Protein AF-A0AAE1BCY9-F1 (afdb_monomer)

Organism: NCBI:txid231223

Nearest PDB structures (foldseek):
  5xyj-assembly1_B  TM=4.520E-01  e=1.989E+00  Saccharomyces cerevisiae S288C
  3k09-assembly1_B  TM=3.085E-01  e=1.358E+00  Synechococcus elongatus PCC 7942 = FACHB-805
  4rad-assembly1_B  TM=4.348E-01  e=7.568E+00  Homo sapiens
  2fqy-assembly1_A  TM=2.734E-01  e=2.913E+00  Treponema pallidum

Foldseek 3Di:
DDDDDDPDDDPPPPPPPPDPDDDPVQLVLLVVLVVVADWDACPVPDDDDRAIEGEQVDDLVVSLVVSVVVCVVVVHDHDDSVVSVCCCVPVHSYYYDDDDPQADPVVVVVVVVPPDDPPPCDPAAAEAEDEDVVQHDQFQQQLLQSVLVSVVVVCVVPPQDQEAEAEDEPDCRHDVDPLNVLSVVVSCVVRVSHNYYHYHYDDGRDPPVVVVVVVVVVLCVQCVPPDQPDPVSSQVSQVVDPSYDYDYDNHTDDSVVVVCVVVVVVPPDDPDDDDD

InterPro domains:
  IPR057191 Domain of unknown function DUF7869 [PF25273] (141-258)

Mean predicted aligned error: 18.4 Å

Secondary structure (DSSP, 8-state):
----S---PPPP-----------HHHHHHHHHHHHTS--B-GGGS-SS---EEE-TT--HHHHHHHHHHHHHHTT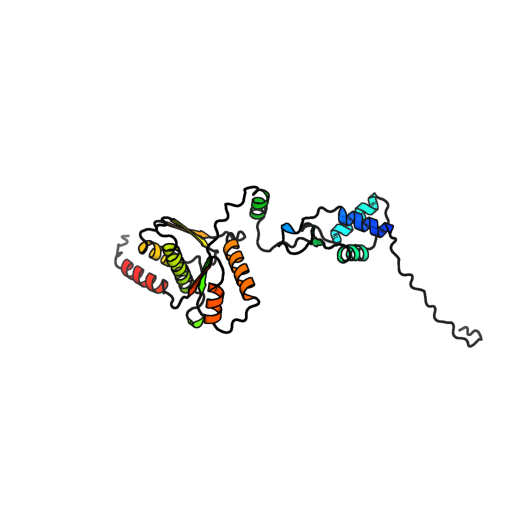--PPPHHHHHHHHHHH--EEE-PPPSS--HHHHHHHHH--SPPP----PPEEEEE--TTT--S-HHHHHHHHHHHHHHHHHHSTT--EEEEEE---TTTTSSHHHHHHHHHHHHH-TT--EEEEEEPPTT--TTHHHHHHHHHHHHHHTTS---SHHHHHHHHHTSTTEEEEE------HHHHHHHHHHSGGG--------

Solvent-accessible surface area (backbone atoms only — not comparable to full-atom values): 17214 Å² total; per-residue (Å²): 143,82,89,73,96,65,101,66,84,78,76,80,85,75,74,78,78,75,76,85,74,77,52,70,68,57,52,51,51,52,51,52,58,64,64,68,54,77,71,45,67,29,80,87,57,77,86,79,57,98,42,33,29,34,58,67,90,59,46,74,68,56,53,51,49,54,49,45,52,54,21,64,77,67,76,48,82,68,77,57,68,68,60,56,53,49,47,51,69,73,77,40,69,62,43,64,47,73,82,71,83,76,70,44,72,67,66,56,49,49,61,74,66,54,78,64,74,74,75,78,82,66,81,72,74,44,76,41,72,44,70,56,67,92,74,47,72,80,45,29,40,41,42,31,40,43,51,51,55,49,49,56,50,50,47,67,79,45,72,77,51,44,69,45,80,44,80,43,65,65,47,46,70,48,57,56,38,72,50,30,54,51,48,53,56,54,47,40,74,73,36,83,57,36,78,44,78,46,82,44,64,45,57,94,56,46,70,81,57,51,62,60,53,49,52,49,51,52,51,51,60,68,45,70,86,52,92,70,88,44,75,67,54,45,51,57,55,55,56,67,41,80,60,44,46,71,43,79,55,86,77,69,54,64,50,65,64,49,50,55,58,64,54,61,67,65,67,79,75,78,92,73,83,85,79,132

Sequence (276 aa):
MRCVETGVALPPRSGKYFKNCTSNDQLDQVRSHINSFPRIPSHYCRQSTNKEFLEKALNITKMYGLYKDWCSESEFTAVKQHKYSEIFNSEFNIGFLAPKKDRCDKCELGRINDTLPPPQATALQAYFAIWHEGIGGRSGNNMATAVLKILEQVMKDHPGIPELTLWSDSCVSQNRNSIMTLALSLFIKVHPTLETITQKFCEPGHSSIQEVDSVHSVIERHLRHQEVYSPLGLIRKLTTIRNSQTIQLSQFFDYQAKAKKDFMFSRGYRSAKSVS

Radius of gyration: 33.42 Å; Cα contacts (8 Å, |Δi|>4): 236; chains: 1; bounding box: 61×68×118 Å

Structure (mmCIF, N/CA/C/O backbone):
data_AF-A0AAE1BCY9-F1
#
_entry.id   AF-A0AAE1BCY9-F1
#
loop_
_atom_site.group_PDB
_atom_site.id
_atom_site.type_symbol
_atom_site.label_atom_id
_atom_site.label_alt_id
_atom_site.label_comp_id
_atom_site.label_asym_id
_atom_site.label_entity_id
_atom_site.label_seq_id
_atom_site.pdbx_PDB_ins_code
_atom_site.Cartn_x
_atom_site.Cartn_y
_atom_site.Cartn_z
_atom_site.occupancy
_atom_site.B_iso_or_equiv
_atom_site.auth_seq_id
_atom_site.auth_comp_id
_atom_site.auth_asym_id
_atom_site.auth_atom_id
_atom_site.pdbx_PDB_model_num
ATOM 1 N N . MET A 1 1 ? 6.745 6.163 -86.839 1.00 45.66 1 MET A N 1
ATOM 2 C CA . MET A 1 1 ? 6.763 5.210 -87.970 1.00 45.66 1 MET A CA 1
ATOM 3 C C . MET A 1 1 ? 8.177 4.703 -88.187 1.00 45.66 1 MET A C 1
ATOM 5 O O . MET A 1 1 ? 9.039 5.503 -88.517 1.00 45.66 1 MET A O 1
ATOM 9 N N . ARG A 1 2 ? 8.392 3.402 -87.968 1.00 25.41 2 ARG A N 1
ATOM 10 C CA . ARG A 1 2 ? 9.304 2.508 -88.704 1.00 25.41 2 ARG A CA 1
ATOM 11 C C . ARG A 1 2 ? 8.971 1.097 -88.223 1.00 25.41 2 ARG A C 1
ATOM 13 O O . ARG A 1 2 ? 9.385 0.692 -87.143 1.00 25.41 2 ARG A O 1
ATOM 20 N N . CYS A 1 3 ? 8.119 0.421 -88.987 1.00 34.94 3 CYS A N 1
ATOM 21 C CA . CYS A 1 3 ? 8.028 -1.029 -88.934 1.00 34.94 3 CYS A CA 1
ATOM 22 C C . CYS A 1 3 ? 9.285 -1.564 -89.617 1.00 34.94 3 CYS A C 1
ATOM 24 O O . CYS A 1 3 ? 9.635 -1.084 -90.694 1.00 34.94 3 CYS A O 1
ATOM 26 N N . VAL A 1 4 ? 9.960 -2.516 -88.982 1.00 37.16 4 VAL A N 1
ATOM 27 C CA . VAL A 1 4 ? 10.924 -3.377 -89.661 1.00 37.16 4 VAL A CA 1
ATOM 28 C C . VAL A 1 4 ? 10.337 -4.777 -89.616 1.00 37.16 4 VAL A C 1
ATOM 30 O O . VAL A 1 4 ? 9.883 -5.244 -88.572 1.00 37.16 4 VAL A O 1
ATOM 33 N N . GLU A 1 5 ? 10.273 -5.369 -90.799 1.00 46.97 5 GLU A N 1
ATOM 34 C CA . GLU A 1 5 ? 9.778 -6.695 -91.119 1.00 46.97 5 GLU A CA 1
ATOM 35 C C . GLU A 1 5 ? 10.542 -7.754 -90.325 1.00 46.97 5 GLU A C 1
ATOM 37 O O . GLU A 1 5 ? 11.733 -7.957 -90.526 1.00 46.97 5 GLU A O 1
ATOM 42 N N . THR A 1 6 ? 9.871 -8.392 -89.374 1.00 40.25 6 THR A N 1
ATOM 43 C CA . THR A 1 6 ? 9.995 -9.812 -89.005 1.00 40.25 6 THR A CA 1
ATOM 44 C C . THR A 1 6 ? 9.103 -10.024 -87.784 1.00 40.25 6 THR A C 1
ATOM 46 O O . THR A 1 6 ? 9.288 -9.415 -86.733 1.00 40.25 6 THR A O 1
ATOM 49 N N . GLY A 1 7 ? 8.068 -10.848 -87.945 1.00 48.19 7 GLY A N 1
ATOM 50 C CA . GLY A 1 7 ? 7.067 -11.137 -86.919 1.00 48.19 7 GLY A CA 1
ATOM 51 C C . GLY A 1 7 ? 7.595 -12.034 -85.802 1.00 48.19 7 GLY A C 1
ATOM 52 O O . GLY A 1 7 ? 7.130 -13.159 -85.656 1.00 48.19 7 GLY A O 1
ATOM 53 N N . VAL A 1 8 ? 8.546 -11.545 -85.005 1.00 47.22 8 VAL A N 1
ATOM 54 C CA . VAL A 1 8 ? 8.987 -12.221 -83.779 1.00 47.22 8 VAL A CA 1
ATOM 55 C C . VAL A 1 8 ? 8.978 -11.218 -82.631 1.00 47.22 8 VAL A C 1
ATOM 57 O O . VAL A 1 8 ? 9.682 -10.210 -82.653 1.00 47.22 8 VAL A O 1
ATOM 60 N N . ALA A 1 9 ? 8.154 -11.487 -81.617 1.00 42.44 9 ALA A N 1
ATOM 61 C CA . ALA A 1 9 ? 8.148 -10.716 -80.383 1.00 42.44 9 ALA A CA 1
ATOM 62 C C . ALA A 1 9 ? 9.529 -10.805 -79.710 1.00 42.44 9 ALA A C 1
ATOM 64 O O . ALA A 1 9 ? 10.029 -11.899 -79.449 1.00 42.44 9 ALA A O 1
ATOM 65 N N . LEU A 1 10 ? 10.145 -9.657 -79.415 1.00 47.81 10 LEU A N 1
ATOM 66 C CA . LEU A 1 10 ? 11.339 -9.610 -78.571 1.00 47.81 10 LEU A CA 1
ATOM 67 C C . LEU A 1 10 ? 10.976 -10.131 -77.169 1.00 47.81 10 LEU A C 1
ATOM 69 O O . LEU A 1 10 ? 9.941 -9.723 -76.631 1.00 47.81 10 LEU A O 1
ATOM 73 N N . PRO A 1 11 ? 11.800 -10.997 -76.551 1.00 53.91 11 PRO A N 1
ATOM 74 C CA . PRO A 1 11 ? 11.545 -11.448 -75.192 1.00 53.91 11 PRO A CA 1
ATOM 75 C C . PRO A 1 11 ? 11.528 -10.244 -74.234 1.00 53.91 11 PRO A C 1
ATOM 77 O O . PRO A 1 11 ? 12.257 -9.267 -74.455 1.00 53.91 11 PRO A O 1
ATOM 80 N N . PRO A 1 12 ? 10.714 -10.286 -73.162 1.00 45.31 12 PRO A N 1
ATOM 81 C CA . PRO A 1 12 ? 10.696 -9.221 -72.173 1.00 45.31 12 PRO A CA 1
ATOM 82 C C . PRO A 1 12 ? 12.112 -9.034 -71.622 1.00 45.31 12 PRO A C 1
ATOM 84 O O . PRO A 1 12 ? 12.772 -10.000 -71.237 1.00 45.31 12 PRO A O 1
ATOM 87 N N . ARG A 1 13 ? 12.590 -7.783 -71.579 1.00 48.34 13 ARG A N 1
ATOM 88 C CA . ARG A 1 13 ? 13.830 -7.423 -70.881 1.00 48.34 13 ARG A CA 1
ATOM 89 C C . ARG A 1 13 ? 13.625 -7.663 -69.386 1.00 48.34 13 ARG A C 1
ATOM 91 O O . ARG A 1 13 ? 13.311 -6.742 -68.639 1.00 48.34 13 ARG A O 1
ATOM 98 N N . SER A 1 14 ? 13.794 -8.903 -68.937 1.00 39.53 14 SER A N 1
ATOM 99 C CA . SER A 1 14 ? 13.920 -9.219 -67.521 1.00 39.53 14 SER A CA 1
ATOM 100 C C . SER A 1 14 ? 15.290 -8.721 -67.069 1.00 39.53 14 SER A C 1
ATOM 102 O O . SER A 1 14 ? 16.289 -9.441 -67.140 1.00 39.53 14 SER A O 1
ATOM 104 N N . GLY A 1 15 ? 15.360 -7.459 -66.648 1.00 38.72 15 GLY A N 1
ATOM 105 C CA . GLY A 1 15 ? 16.489 -6.985 -65.862 1.00 38.72 15 GLY A CA 1
ATOM 106 C C . GLY A 1 15 ? 16.595 -7.878 -64.630 1.00 38.72 15 GLY A C 1
ATOM 107 O O . GLY A 1 15 ? 15.704 -7.869 -63.782 1.00 38.72 15 GLY A O 1
ATOM 108 N N . LYS A 1 16 ? 17.645 -8.702 -64.554 1.00 40.78 16 LYS A N 1
ATOM 109 C CA . LYS A 1 16 ? 17.977 -9.446 -63.338 1.00 40.78 16 LYS A CA 1
ATOM 110 C C . LYS A 1 16 ? 18.154 -8.417 -62.225 1.00 40.78 16 LYS A C 1
ATOM 112 O O . LYS A 1 16 ? 19.108 -7.644 -62.244 1.00 40.78 16 LYS A O 1
ATOM 117 N N . TYR A 1 17 ? 17.221 -8.392 -61.279 1.00 41.22 17 TYR A N 1
ATOM 118 C CA . TYR A 1 17 ? 17.366 -7.616 -60.056 1.00 41.22 17 TYR A CA 1
ATOM 119 C C . TYR A 1 17 ? 18.518 -8.246 -59.269 1.00 41.22 17 TYR A C 1
ATOM 121 O O . TYR A 1 17 ? 18.357 -9.289 -58.633 1.00 41.22 17 TYR A O 1
ATOM 129 N N . PHE A 1 18 ? 19.711 -7.662 -59.369 1.00 41.16 18 PHE A N 1
ATOM 130 C CA . PHE A 1 18 ? 20.817 -8.026 -58.497 1.00 41.16 18 PHE A CA 1
ATOM 131 C C . PHE A 1 18 ? 20.391 -7.674 -57.069 1.00 41.16 18 PHE A C 1
ATOM 133 O O . PHE A 1 18 ? 20.171 -6.508 -56.740 1.00 41.16 18 PHE A O 1
ATOM 140 N N . LYS A 1 19 ? 20.208 -8.688 -56.215 1.00 48.75 19 LYS A N 1
ATOM 141 C CA . LYS A 1 19 ? 20.067 -8.456 -54.775 1.00 48.75 19 LYS A CA 1
ATOM 142 C C . LYS A 1 19 ? 21.372 -7.808 -54.317 1.00 48.75 19 LYS A C 1
ATOM 144 O O . LYS A 1 19 ? 22.428 -8.411 -54.475 1.00 48.75 19 LYS A O 1
ATOM 149 N N . ASN A 1 20 ? 21.297 -6.585 -53.792 1.00 48.19 20 ASN A N 1
ATOM 150 C CA . ASN A 1 20 ? 22.443 -5.901 -53.196 1.00 48.19 20 ASN A CA 1
ATOM 151 C C . ASN A 1 20 ? 22.948 -6.745 -52.020 1.00 48.19 20 ASN A C 1
ATOM 153 O O . ASN A 1 20 ? 22.381 -6.692 -50.929 1.00 48.19 20 ASN A O 1
ATOM 157 N N . CYS A 1 21 ? 23.964 -7.569 -52.262 1.00 48.53 21 CYS A N 1
ATOM 158 C CA . CYS A 1 21 ? 24.607 -8.363 -51.232 1.00 48.53 21 CYS A CA 1
ATOM 159 C C . CYS A 1 21 ? 25.565 -7.431 -50.491 1.00 48.53 21 CYS A C 1
ATOM 161 O O . CYS A 1 21 ? 26.611 -7.068 -51.019 1.00 48.53 21 CYS A O 1
ATOM 163 N N . THR A 1 22 ? 25.165 -6.974 -49.306 1.00 62.78 22 THR A N 1
ATOM 164 C CA . THR A 1 22 ? 26.082 -6.322 -48.362 1.00 62.78 22 THR A CA 1
ATOM 165 C C . THR A 1 22 ? 27.264 -7.267 -48.123 1.00 62.78 22 THR A C 1
ATOM 167 O O . THR A 1 22 ? 27.036 -8.468 -47.958 1.00 62.78 22 THR A O 1
ATOM 170 N N . SER A 1 23 ? 28.504 -6.769 -48.177 1.00 69.62 23 SER A N 1
ATOM 171 C CA . SER A 1 23 ? 29.677 -7.634 -47.989 1.00 69.62 23 SER A CA 1
ATOM 172 C C . SER A 1 23 ? 29.750 -8.129 -46.540 1.00 69.62 23 SER A C 1
ATOM 174 O O . SER A 1 23 ? 29.275 -7.450 -45.629 1.00 69.62 23 SER A O 1
ATOM 176 N N . ASN A 1 24 ? 30.334 -9.311 -46.312 1.00 71.31 24 ASN A N 1
ATOM 177 C CA . ASN A 1 24 ? 30.488 -9.854 -44.955 1.00 71.31 24 ASN A CA 1
ATOM 178 C C . ASN A 1 24 ? 31.288 -8.899 -44.051 1.00 71.31 24 ASN A C 1
ATOM 180 O O . ASN A 1 24 ? 30.884 -8.668 -42.916 1.00 71.31 24 ASN A O 1
ATOM 184 N N . ASP A 1 25 ? 32.304 -8.229 -44.599 1.00 74.12 25 ASP A N 1
ATOM 185 C CA . ASP A 1 25 ? 33.108 -7.233 -43.880 1.00 74.12 25 ASP A CA 1
ATOM 186 C C . ASP A 1 25 ? 32.263 -6.057 -43.362 1.00 74.12 25 ASP A C 1
ATOM 188 O O . ASP A 1 25 ? 32.434 -5.603 -42.232 1.00 74.12 25 ASP A O 1
ATOM 192 N N . GLN A 1 26 ? 31.293 -5.588 -44.154 1.00 75.81 26 GLN A N 1
ATOM 193 C CA . GLN A 1 26 ? 30.371 -4.526 -43.740 1.00 75.81 26 GLN A CA 1
ATOM 194 C C . GLN A 1 26 ? 29.420 -4.988 -42.627 1.00 75.81 26 GLN A C 1
ATOM 196 O O . GLN A 1 26 ? 29.033 -4.190 -41.773 1.00 75.81 26 GLN A O 1
ATOM 201 N N . LEU A 1 27 ? 29.029 -6.266 -42.620 1.00 79.88 27 LEU A N 1
ATOM 202 C CA . LEU A 1 27 ? 28.199 -6.835 -41.555 1.00 79.88 27 LEU A CA 1
ATOM 203 C C . LEU A 1 27 ? 28.989 -6.940 -40.245 1.00 79.88 27 LEU A C 1
ATOM 205 O O . LEU A 1 27 ? 28.471 -6.577 -39.188 1.00 79.88 27 LEU A O 1
ATOM 209 N N . ASP A 1 28 ? 30.254 -7.354 -40.314 1.00 80.81 28 ASP A N 1
ATOM 210 C CA . ASP A 1 28 ? 31.125 -7.465 -39.142 1.00 80.81 28 ASP A CA 1
ATOM 211 C C . ASP A 1 28 ? 31.476 -6.096 -38.545 1.00 80.81 28 ASP A C 1
ATOM 213 O O . ASP A 1 28 ? 31.485 -5.940 -37.322 1.00 80.81 28 ASP A O 1
ATOM 217 N N . GLN A 1 29 ? 31.628 -5.062 -39.377 1.00 83.44 29 GLN A N 1
ATOM 218 C CA . GLN A 1 29 ? 31.760 -3.674 -38.919 1.00 83.44 29 GLN A CA 1
ATOM 219 C C . GLN A 1 29 ? 30.531 -3.205 -38.129 1.00 83.44 29 GLN A C 1
ATOM 221 O O . GLN A 1 29 ? 30.667 -2.592 -37.068 1.00 83.44 29 GLN A O 1
ATOM 226 N N . VAL A 1 30 ? 29.323 -3.521 -38.606 1.00 84.06 30 VAL A N 1
ATOM 227 C CA . VAL A 1 30 ? 28.081 -3.184 -37.893 1.00 84.06 30 VAL A CA 1
ATOM 228 C C . VAL A 1 30 ? 28.004 -3.915 -36.552 1.00 84.06 30 VAL A C 1
ATOM 230 O O . VAL A 1 30 ? 27.665 -3.297 -35.542 1.00 84.06 30 VAL A O 1
ATOM 233 N N . ARG A 1 31 ? 28.360 -5.205 -36.508 1.00 86.50 31 ARG A N 1
ATOM 234 C CA . ARG A 1 31 ? 28.404 -5.985 -35.259 1.00 86.50 31 ARG A CA 1
ATOM 235 C C . ARG A 1 31 ? 29.406 -5.405 -34.267 1.00 86.50 31 ARG A C 1
ATOM 237 O O . ARG A 1 31 ? 29.073 -5.251 -33.093 1.00 86.50 31 ARG A O 1
ATOM 244 N N . SER A 1 32 ? 30.603 -5.052 -34.736 1.00 86.06 32 SER A N 1
ATOM 245 C CA . SER A 1 32 ? 31.646 -4.432 -33.913 1.00 86.06 32 SER A CA 1
ATOM 246 C C . SER A 1 32 ? 31.162 -3.118 -33.301 1.00 86.06 32 SER A C 1
ATOM 248 O O . SER A 1 32 ? 31.303 -2.908 -32.099 1.00 86.06 32 SER A O 1
ATOM 250 N N . HIS A 1 33 ? 30.499 -2.276 -34.098 1.00 88.69 33 HIS A N 1
ATOM 251 C CA . HIS A 1 33 ? 29.914 -1.029 -33.614 1.00 88.69 33 HIS A CA 1
ATOM 252 C C . HIS A 1 33 ? 28.778 -1.262 -32.600 1.00 88.69 33 HIS A C 1
ATOM 254 O O . HIS A 1 33 ? 28.696 -0.582 -31.587 1.00 88.69 33 HIS A O 1
ATOM 260 N N . ILE A 1 34 ? 27.901 -2.251 -32.799 1.00 86.88 34 ILE A N 1
ATOM 261 C CA . ILE A 1 34 ? 26.844 -2.565 -31.815 1.00 86.88 34 ILE A CA 1
ATOM 262 C C . ILE A 1 34 ? 27.439 -3.104 -30.497 1.00 86.88 34 ILE A C 1
ATOM 264 O O . ILE A 1 34 ? 26.891 -2.859 -29.419 1.00 86.88 34 ILE A O 1
ATOM 268 N N . ASN A 1 35 ? 28.564 -3.821 -30.556 1.00 86.50 35 ASN A N 1
ATOM 269 C CA . ASN A 1 35 ? 29.271 -4.341 -29.382 1.00 86.50 35 ASN A CA 1
ATOM 270 C C . ASN A 1 35 ? 30.065 -3.276 -28.607 1.00 86.50 35 ASN A C 1
ATOM 272 O O . ASN A 1 35 ? 30.383 -3.521 -27.447 1.00 86.50 35 ASN A O 1
ATOM 276 N N . SER A 1 36 ? 30.362 -2.108 -29.188 1.00 87.12 36 SER A N 1
ATOM 277 C CA . SER A 1 36 ? 31.113 -1.054 -28.490 1.00 87.12 36 SER A CA 1
ATOM 278 C C . SER A 1 36 ? 30.282 -0.295 -27.450 1.00 87.12 36 SER A C 1
ATOM 280 O O . SER A 1 36 ? 30.845 0.394 -26.600 1.00 87.12 36 SER A O 1
ATOM 282 N N . PHE A 1 37 ? 28.949 -0.401 -27.492 1.00 85.19 37 PHE A N 1
ATOM 283 C CA . PHE A 1 37 ? 28.084 0.251 -26.511 1.00 85.19 37 PHE A CA 1
ATOM 284 C C . PHE A 1 37 ? 28.067 -0.523 -25.184 1.00 85.19 37 PHE A C 1
ATOM 286 O O . PHE A 1 37 ? 27.841 -1.739 -25.196 1.00 85.19 37 PHE A O 1
ATOM 293 N N . PRO A 1 38 ? 28.231 0.159 -24.032 1.00 80.75 38 PRO A N 1
ATOM 294 C CA . PRO A 1 38 ? 28.153 -0.487 -22.729 1.00 80.75 38 PRO A CA 1
ATOM 295 C C . PRO A 1 38 ? 26.752 -1.065 -22.504 1.00 80.75 38 PRO A C 1
ATOM 297 O O . PRO A 1 38 ? 25.740 -0.406 -22.756 1.00 80.75 38 PRO A O 1
ATOM 300 N N . ARG A 1 39 ? 26.696 -2.308 -22.016 1.00 81.06 39 ARG A N 1
ATOM 301 C CA . ARG A 1 39 ? 25.447 -3.046 -21.794 1.00 81.06 39 ARG A CA 1
ATOM 302 C C . ARG A 1 39 ? 25.177 -3.233 -20.320 1.00 81.06 39 ARG A C 1
ATOM 304 O O . ARG A 1 39 ? 26.081 -3.498 -19.533 1.00 81.06 39 ARG A O 1
ATOM 311 N N . ILE A 1 40 ? 23.902 -3.154 -19.970 1.00 72.75 40 ILE A N 1
ATOM 312 C CA . ILE A 1 40 ? 23.430 -3.395 -18.615 1.00 72.75 40 ILE A CA 1
ATOM 313 C C . ILE A 1 40 ? 22.805 -4.801 -18.562 1.00 72.75 40 ILE A C 1
ATOM 315 O O . ILE A 1 40 ? 21.883 -5.086 -19.338 1.00 72.75 40 ILE A O 1
ATOM 319 N N . PRO A 1 41 ? 23.282 -5.692 -17.669 1.00 62.72 41 PRO A N 1
ATOM 320 C CA . PRO A 1 41 ? 22.769 -7.054 -17.554 1.00 62.72 41 PRO A CA 1
ATOM 321 C C . PRO A 1 41 ? 21.328 -7.095 -17.030 1.00 62.72 41 PRO A C 1
ATOM 323 O O . PRO A 1 41 ? 20.896 -6.253 -16.238 1.00 62.72 41 PRO A O 1
ATOM 326 N N . SER A 1 42 ? 20.591 -8.142 -17.411 1.00 55.44 42 SER A N 1
ATOM 327 C CA . SER A 1 42 ? 19.177 -8.339 -17.056 1.00 55.44 42 SER A CA 1
ATOM 328 C C . SER A 1 42 ? 18.895 -8.453 -15.557 1.00 55.44 42 SER A C 1
ATOM 330 O O . SER A 1 42 ? 17.733 -8.385 -15.164 1.00 55.44 42 SER A O 1
ATOM 332 N N . HIS A 1 43 ? 19.904 -8.604 -14.692 1.00 52.84 43 HIS A N 1
ATOM 333 C CA . HIS A 1 43 ? 19.682 -8.768 -13.251 1.00 52.84 43 HIS A CA 1
ATOM 334 C C . HIS A 1 43 ? 18.977 -7.554 -12.606 1.00 52.84 43 HIS A C 1
ATOM 336 O O . HIS A 1 43 ? 18.301 -7.711 -11.591 1.00 52.84 43 HIS A O 1
ATOM 342 N N . TYR A 1 44 ? 19.013 -6.379 -13.251 1.00 48.84 44 TYR A N 1
ATOM 343 C CA . TYR A 1 44 ? 18.228 -5.195 -12.871 1.00 48.84 44 TYR A CA 1
ATOM 344 C C . TYR A 1 44 ? 16.736 -5.258 -13.299 1.00 48.84 44 TYR A C 1
ATOM 346 O O . TYR A 1 44 ? 15.905 -4.458 -12.854 1.00 48.84 44 TYR A O 1
ATOM 354 N N . CYS A 1 45 ? 16.355 -6.230 -14.136 1.00 45.66 45 CYS A N 1
ATOM 355 C CA . CYS A 1 45 ? 14.999 -6.496 -14.624 1.00 45.66 45 CYS A CA 1
ATOM 356 C C . CYS A 1 45 ? 14.641 -7.999 -14.534 1.00 45.66 45 CYS A C 1
ATOM 358 O O . CYS A 1 45 ? 14.804 -8.739 -15.493 1.00 45.66 45 CYS A O 1
ATOM 360 N N . ARG A 1 46 ? 14.089 -8.435 -13.386 1.00 43.56 46 ARG A N 1
ATOM 361 C CA . ARG A 1 46 ? 13.355 -9.713 -13.175 1.00 43.56 46 ARG A CA 1
ATOM 362 C C . ARG A 1 46 ? 13.894 -10.934 -13.965 1.00 43.56 46 ARG A C 1
ATOM 364 O O . ARG A 1 46 ? 13.264 -11.389 -14.911 1.00 43.56 46 ARG A O 1
ATOM 371 N N . GLN A 1 47 ? 15.028 -11.471 -13.513 1.00 44.47 47 GLN A N 1
ATOM 372 C CA . GLN A 1 47 ? 15.518 -12.872 -13.457 1.00 44.47 47 GLN A CA 1
ATOM 373 C C . GLN A 1 47 ? 15.015 -14.000 -14.405 1.00 44.47 47 GLN A C 1
ATOM 375 O O . GLN A 1 47 ? 15.214 -15.166 -14.084 1.00 44.47 47 GLN A O 1
ATOM 380 N N . SER A 1 48 ? 14.398 -13.734 -15.557 1.00 51.22 48 SER A N 1
ATOM 381 C CA . SER A 1 48 ? 13.858 -14.801 -16.429 1.00 51.22 48 SER A CA 1
ATOM 382 C C . SER A 1 48 ? 14.285 -14.726 -17.896 1.00 51.22 48 SER A C 1
ATOM 384 O O . SER A 1 48 ? 13.884 -15.575 -18.684 1.00 51.22 48 SER A O 1
ATOM 386 N N . THR A 1 49 ? 15.142 -13.771 -18.276 1.00 58.75 49 THR A N 1
ATOM 387 C CA . THR A 1 49 ? 15.682 -13.683 -19.644 1.00 58.75 49 THR A CA 1
ATOM 388 C C . THR A 1 49 ? 17.147 -13.244 -19.653 1.00 58.75 49 THR A C 1
ATOM 390 O O . THR A 1 49 ? 17.504 -12.310 -18.934 1.00 58.75 49 THR A O 1
ATOM 393 N N . ASN A 1 50 ? 17.964 -13.819 -20.542 1.00 66.56 50 ASN A N 1
ATOM 394 C CA . ASN A 1 50 ? 19.332 -13.363 -20.856 1.00 66.56 50 ASN A CA 1
ATOM 395 C C . ASN A 1 50 ? 19.339 -12.087 -21.733 1.00 66.56 50 ASN A C 1
ATOM 397 O O . ASN A 1 50 ? 20.172 -11.945 -22.620 1.00 66.56 50 ASN A O 1
ATOM 401 N N . LYS A 1 51 ? 18.350 -11.199 -21.565 1.00 73.38 51 LYS A N 1
ATOM 402 C CA . LYS A 1 51 ? 18.175 -9.998 -22.392 1.00 73.38 51 LYS A CA 1
ATOM 403 C C . LYS A 1 51 ? 18.996 -8.840 -21.833 1.00 73.38 51 LYS A C 1
ATOM 405 O O . LYS A 1 51 ? 18.790 -8.446 -20.689 1.00 73.38 51 LYS A O 1
ATOM 410 N N . GLU A 1 52 ? 19.884 -8.276 -22.635 1.00 78.81 52 GLU A N 1
ATOM 411 C CA . GLU A 1 52 ? 20.718 -7.137 -22.235 1.00 78.81 52 GLU A CA 1
ATOM 412 C C . GLU A 1 52 ? 20.031 -5.813 -22.595 1.00 78.81 52 GLU A C 1
ATOM 414 O O . GLU A 1 52 ? 19.172 -5.771 -23.481 1.00 78.81 52 GLU A O 1
ATOM 419 N N . PHE A 1 53 ? 20.379 -4.724 -21.905 1.00 81.44 53 PHE A N 1
ATOM 420 C CA . PHE A 1 53 ? 19.765 -3.417 -22.151 1.00 81.44 53 PHE A CA 1
ATOM 421 C C . PHE A 1 53 ? 20.788 -2.307 -22.415 1.00 81.44 53 PHE A C 1
ATOM 423 O O . PHE A 1 53 ? 21.831 -2.246 -21.767 1.00 81.44 53 PHE A O 1
ATOM 430 N N . LEU A 1 54 ? 20.446 -1.410 -23.344 1.00 84.31 54 LEU A N 1
ATOM 431 C CA . LEU A 1 54 ? 21.145 -0.153 -23.626 1.00 84.31 54 LEU A CA 1
ATOM 432 C C . LEU A 1 54 ? 20.450 1.029 -22.941 1.00 84.31 54 LEU A C 1
ATOM 434 O O . LEU A 1 54 ? 19.241 1.003 -22.695 1.00 84.31 54 LEU A O 1
ATOM 438 N N . GLU A 1 55 ? 21.220 2.078 -22.659 1.00 76.88 55 GLU A N 1
ATOM 439 C CA . GLU A 1 55 ? 20.770 3.277 -21.950 1.00 76.88 55 GLU A CA 1
ATOM 440 C C . GLU A 1 55 ? 19.587 3.993 -22.636 1.00 76.88 55 GLU A C 1
ATOM 442 O O . GLU A 1 55 ? 19.480 4.037 -23.862 1.00 76.88 55 GLU A O 1
ATOM 447 N N . LYS A 1 56 ? 18.721 4.629 -21.831 1.00 73.25 56 LYS A N 1
ATOM 448 C CA . LYS A 1 56 ? 17.503 5.345 -22.263 1.00 73.25 56 LYS A CA 1
ATOM 449 C C . LYS A 1 56 ? 17.730 6.437 -23.316 1.00 73.25 56 LYS A C 1
ATOM 451 O O . LYS A 1 56 ? 16.816 6.776 -24.063 1.00 73.25 56 LYS A O 1
ATOM 456 N N . ALA A 1 57 ? 18.917 7.044 -23.336 1.00 75.25 57 ALA A N 1
ATOM 457 C CA . ALA A 1 57 ? 19.225 8.157 -24.229 1.00 75.25 57 ALA A CA 1
ATOM 458 C C . ALA A 1 57 ? 19.554 7.695 -25.659 1.00 75.25 57 ALA A C 1
ATOM 460 O O . ALA A 1 57 ? 19.459 8.497 -26.601 1.00 75.25 57 ALA A O 1
ATOM 461 N N . LEU A 1 58 ? 19.917 6.417 -25.815 1.00 81.12 58 LEU A N 1
ATOM 462 C CA . LEU A 1 58 ? 20.258 5.787 -27.080 1.00 81.12 58 LEU A CA 1
ATOM 463 C C . LEU A 1 58 ? 19.002 5.239 -27.760 1.00 81.12 58 LEU A C 1
ATOM 465 O O . LEU A 1 58 ? 18.070 4.750 -27.130 1.00 81.12 58 LEU A O 1
ATOM 469 N N . ASN A 1 59 ? 18.981 5.336 -29.082 1.00 84.12 59 ASN A N 1
ATOM 470 C CA . ASN A 1 59 ? 17.987 4.695 -29.931 1.00 84.12 59 ASN A CA 1
ATOM 471 C C . ASN A 1 59 ? 18.668 4.257 -31.233 1.00 84.12 59 ASN A C 1
ATOM 473 O O . ASN A 1 59 ? 19.749 4.754 -31.555 1.00 84.12 59 ASN A O 1
ATOM 477 N N . ILE A 1 60 ? 18.042 3.35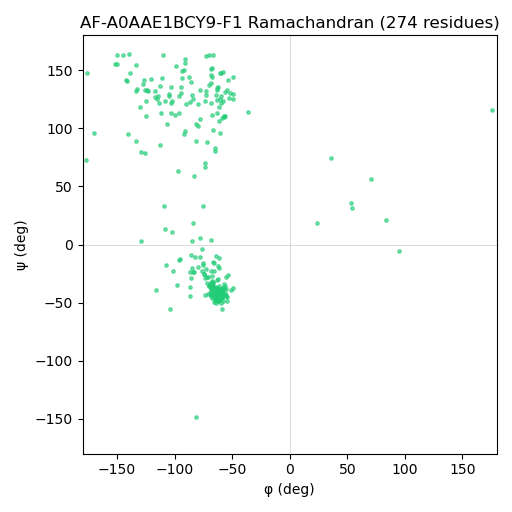3 -31.992 1.00 85.62 60 ILE A N 1
ATOM 478 C CA . ILE A 1 60 ? 18.633 2.794 -33.223 1.00 85.62 60 ILE A CA 1
ATOM 479 C C . ILE A 1 60 ? 19.030 3.903 -34.211 1.00 85.62 60 ILE A C 1
ATOM 481 O O . ILE A 1 60 ? 20.087 3.827 -34.827 1.00 85.62 60 ILE A O 1
ATOM 485 N N . THR A 1 61 ? 18.234 4.970 -34.326 1.00 85.88 61 THR A N 1
ATOM 486 C CA . THR A 1 61 ? 18.523 6.109 -35.215 1.00 85.88 61 THR A CA 1
ATOM 487 C C . THR A 1 61 ? 19.770 6.885 -34.785 1.00 85.88 61 THR A C 1
ATOM 489 O O . THR A 1 61 ? 20.597 7.221 -35.626 1.00 85.88 61 THR A O 1
ATOM 492 N N . LYS A 1 62 ? 19.938 7.140 -33.483 1.00 87.19 62 LYS A N 1
ATOM 493 C CA . LYS A 1 62 ? 21.118 7.799 -32.908 1.00 87.19 62 LYS A CA 1
ATOM 494 C C . LYS A 1 62 ? 22.352 6.915 -33.020 1.00 87.19 62 LYS A C 1
ATOM 496 O O . LYS A 1 62 ? 23.393 7.395 -33.443 1.00 87.19 62 LYS A O 1
ATOM 501 N N . MET A 1 63 ? 22.218 5.625 -32.709 1.00 89.44 63 MET A N 1
ATOM 502 C CA . MET A 1 63 ? 23.293 4.648 -32.891 1.00 89.44 63 MET A CA 1
ATOM 503 C C . MET A 1 63 ? 23.730 4.579 -34.358 1.00 89.44 63 MET A C 1
ATOM 505 O O . MET A 1 63 ? 24.918 4.535 -34.634 1.00 89.44 63 MET A O 1
ATOM 509 N N . TYR A 1 64 ? 22.792 4.634 -35.306 1.00 89.12 64 TYR A N 1
ATOM 510 C CA . TYR A 1 64 ? 23.119 4.696 -36.730 1.00 89.12 64 TYR A CA 1
ATOM 511 C C . TYR A 1 64 ? 23.791 6.019 -37.139 1.00 89.12 64 TYR A C 1
ATOM 513 O O . TYR A 1 64 ? 24.612 6.030 -38.052 1.00 89.12 64 TYR A O 1
ATOM 521 N N . GLY A 1 65 ? 23.456 7.130 -36.476 1.00 87.50 65 GLY A N 1
ATOM 522 C CA . GLY A 1 65 ? 24.183 8.396 -36.609 1.00 87.50 65 GLY A CA 1
ATOM 523 C C . GLY A 1 65 ? 25.651 8.231 -36.223 1.00 87.50 65 GLY A C 1
ATOM 524 O O . GLY A 1 65 ? 26.516 8.415 -37.069 1.00 87.50 65 GLY A O 1
ATOM 525 N N . LEU A 1 66 ? 25.900 7.738 -35.007 1.00 88.19 66 LEU A N 1
ATOM 526 C CA . LEU A 1 66 ? 27.249 7.474 -34.492 1.00 88.19 66 LEU A CA 1
ATOM 527 C C . LEU A 1 66 ? 28.026 6.471 -35.356 1.00 88.19 66 LEU A C 1
ATOM 529 O O . LEU A 1 66 ? 29.214 6.649 -35.594 1.00 88.19 66 LEU A O 1
ATOM 533 N N . TYR A 1 67 ? 27.347 5.454 -35.891 1.00 89.56 67 TYR A N 1
ATOM 534 C CA . TYR A 1 67 ? 27.947 4.500 -36.823 1.00 89.56 67 TYR A CA 1
ATOM 535 C C . TYR A 1 67 ? 28.433 5.177 -38.108 1.00 89.56 67 TYR A C 1
ATOM 537 O O . TYR A 1 67 ? 29.500 4.838 -38.613 1.00 89.56 67 TYR A O 1
ATOM 545 N N . LYS A 1 68 ? 27.661 6.124 -38.656 1.00 86.81 68 LYS A N 1
ATOM 546 C CA . LYS A 1 68 ? 28.064 6.867 -39.856 1.00 86.81 68 LYS A CA 1
ATOM 547 C C . LYS A 1 68 ? 29.249 7.783 -39.581 1.00 86.81 68 LYS A C 1
ATOM 549 O O . LYS A 1 68 ? 30.129 7.867 -40.436 1.00 86.81 68 LYS A O 1
ATOM 554 N N . ASP A 1 69 ? 29.283 8.407 -38.410 1.00 87.75 69 ASP A N 1
ATOM 555 C CA . ASP A 1 69 ? 30.409 9.238 -37.984 1.00 87.75 69 ASP A CA 1
ATOM 556 C C . ASP A 1 69 ? 31.674 8.367 -37.846 1.00 87.75 69 ASP A C 1
ATOM 558 O O . ASP A 1 69 ? 32.685 8.636 -38.490 1.00 87.75 69 ASP A O 1
ATOM 562 N N . TRP A 1 70 ? 31.566 7.217 -37.169 1.00 86.69 70 TRP A N 1
ATOM 563 C CA . TRP A 1 70 ? 32.645 6.230 -37.020 1.00 86.69 70 TRP A CA 1
ATOM 564 C C . TRP A 1 70 ? 33.147 5.653 -38.357 1.00 86.69 70 TRP A C 1
ATOM 566 O O . TRP A 1 70 ? 34.351 5.477 -38.556 1.00 86.69 70 TRP A O 1
ATOM 576 N N . CYS A 1 71 ? 32.242 5.391 -39.307 1.00 84.25 71 CYS A N 1
ATOM 577 C CA . CYS A 1 71 ? 32.616 4.957 -40.657 1.00 84.25 71 CYS A CA 1
ATOM 578 C C . CYS A 1 71 ? 33.327 6.059 -41.446 1.00 84.25 71 CYS A C 1
ATOM 580 O O . CYS A 1 71 ? 34.217 5.752 -42.233 1.00 84.25 71 CYS A O 1
ATOM 582 N N . SER A 1 72 ? 32.941 7.321 -41.241 1.00 81.75 72 SER A N 1
ATOM 583 C CA . SER A 1 72 ? 33.559 8.467 -41.918 1.00 81.75 72 SER A CA 1
ATOM 584 C C . SER A 1 72 ? 34.984 8.708 -41.418 1.00 81.75 72 SER A C 1
ATOM 586 O O . SER A 1 72 ? 35.853 9.049 -42.211 1.00 81.75 72 SER A O 1
ATOM 588 N N . GLU A 1 73 ? 35.238 8.473 -40.129 1.00 81.88 73 GLU A N 1
ATOM 589 C CA . GLU A 1 73 ? 36.573 8.568 -39.521 1.00 81.88 73 GLU A CA 1
ATOM 590 C C . GLU A 1 73 ? 37.499 7.403 -39.906 1.00 81.88 73 GLU A C 1
ATOM 592 O O . GLU A 1 73 ? 38.712 7.576 -39.973 1.00 81.88 73 GLU A O 1
ATOM 597 N N . SER A 1 74 ? 36.932 6.226 -40.183 1.00 74.94 74 SER A N 1
ATOM 598 C CA . SER A 1 74 ? 37.684 4.998 -40.493 1.00 74.94 74 SER A CA 1
ATOM 599 C C . SER A 1 74 ? 37.724 4.652 -41.994 1.00 74.94 74 SER A C 1
ATOM 601 O O . SER A 1 74 ? 38.110 3.542 -42.348 1.00 74.94 74 SER A O 1
ATOM 603 N N . GLU A 1 75 ? 37.285 5.566 -42.872 1.00 75.81 75 GLU A N 1
ATOM 604 C CA . GLU A 1 75 ? 37.164 5.382 -44.335 1.00 75.81 75 GLU A CA 1
ATOM 605 C C . GLU A 1 75 ? 36.336 4.150 -44.778 1.00 75.81 75 GLU A C 1
ATOM 607 O O . GLU A 1 75 ? 36.557 3.563 -45.841 1.00 75.81 75 GLU A O 1
ATOM 612 N N . PHE A 1 76 ? 35.327 3.751 -43.998 1.00 77.06 76 PHE A N 1
ATOM 613 C CA . PHE A 1 76 ? 34.447 2.630 -44.340 1.00 77.06 76 PHE A CA 1
ATOM 614 C C . PHE A 1 76 ? 33.190 3.060 -45.102 1.00 77.06 76 PHE A C 1
ATOM 616 O O . PHE A 1 76 ? 32.619 4.133 -44.906 1.00 77.06 76 PHE A O 1
ATOM 623 N N . THR A 1 77 ? 32.689 2.162 -45.955 1.00 76.44 77 THR A N 1
ATOM 624 C CA . THR A 1 77 ? 31.415 2.363 -46.655 1.00 76.44 77 THR A CA 1
ATOM 625 C C . THR A 1 77 ? 30.244 1.992 -45.746 1.00 76.44 77 THR A C 1
ATOM 627 O O . THR A 1 77 ? 29.932 0.819 -45.543 1.00 76.44 77 THR A O 1
ATOM 630 N N . ALA A 1 78 ? 29.570 3.009 -45.207 1.00 80.62 78 ALA A N 1
ATOM 631 C CA . ALA A 1 78 ? 28.452 2.814 -44.290 1.00 80.62 78 ALA A CA 1
ATOM 632 C C . ALA A 1 78 ? 27.266 2.088 -44.954 1.00 80.62 78 ALA A C 1
ATOM 634 O O . ALA A 1 78 ? 26.783 2.464 -46.028 1.00 80.62 78 ALA A O 1
ATOM 635 N N . VAL A 1 79 ? 26.729 1.076 -44.267 1.00 86.50 79 VAL A N 1
ATOM 636 C CA . VAL A 1 79 ? 25.505 0.386 -44.697 1.00 86.50 79 VAL A CA 1
ATOM 637 C C . VAL A 1 79 ? 24.259 1.271 -44.546 1.00 86.50 79 VAL A C 1
ATOM 639 O O . VAL A 1 79 ? 24.234 2.257 -43.806 1.00 86.50 79 VAL A O 1
ATOM 642 N N . LYS A 1 80 ? 23.161 0.898 -45.217 1.00 86.56 80 LYS A N 1
ATOM 643 C CA . LYS A 1 80 ? 21.865 1.584 -45.068 1.00 86.56 80 LYS A CA 1
ATOM 644 C C . LYS A 1 80 ? 21.267 1.348 -43.675 1.00 86.56 80 LYS A C 1
ATOM 646 O O . LYS A 1 80 ? 21.330 0.236 -43.157 1.00 86.56 80 LYS A O 1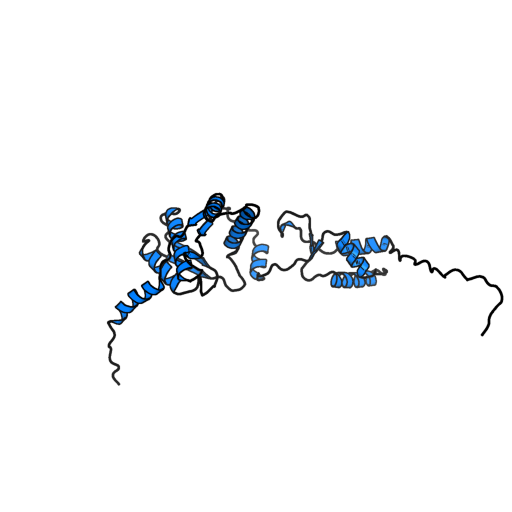
ATOM 651 N N . GLN A 1 81 ? 20.572 2.352 -43.135 1.00 87.00 81 GLN A N 1
ATOM 652 C CA . GLN A 1 81 ? 19.910 2.295 -41.819 1.00 87.00 81 GLN A CA 1
ATOM 653 C C . GLN A 1 81 ? 19.004 1.071 -41.635 1.00 87.00 81 GLN A C 1
ATOM 655 O O . GLN A 1 81 ? 18.983 0.469 -40.563 1.00 87.00 81 GLN A O 1
ATOM 660 N N . HIS A 1 82 ? 18.267 0.686 -42.681 1.00 85.06 82 HIS A N 1
ATOM 661 C CA . HIS A 1 82 ? 17.424 -0.510 -42.654 1.00 85.06 82 HIS A CA 1
ATOM 662 C C . HIS A 1 82 ? 18.245 -1.766 -42.345 1.00 85.06 82 HIS A C 1
ATOM 664 O O . HIS A 1 82 ? 17.845 -2.567 -41.511 1.00 85.06 82 HIS A O 1
ATOM 670 N N . LYS A 1 83 ? 19.420 -1.913 -42.973 1.00 85.12 83 LYS A N 1
ATOM 671 C CA . LYS A 1 83 ? 20.288 -3.075 -42.766 1.00 85.12 83 LYS A CA 1
ATOM 672 C C . LYS A 1 83 ? 20.889 -3.085 -41.361 1.00 85.12 83 LYS A C 1
ATOM 674 O O . LYS A 1 83 ? 20.897 -4.123 -40.714 1.00 85.12 83 LYS A O 1
ATOM 679 N N . TYR A 1 84 ? 21.294 -1.916 -40.865 1.00 87.94 84 TYR A N 1
ATOM 680 C CA . TYR A 1 84 ? 21.745 -1.740 -39.482 1.00 87.94 84 TYR A CA 1
ATOM 681 C C . TYR A 1 84 ? 20.659 -2.138 -38.466 1.00 87.94 84 TYR A C 1
ATOM 683 O O . TYR A 1 84 ? 20.913 -2.878 -37.519 1.00 87.94 84 TYR A O 1
ATOM 691 N N . SER A 1 85 ? 19.422 -1.688 -38.696 1.00 85.50 85 SER A N 1
ATOM 692 C CA . SER A 1 85 ? 18.274 -1.990 -37.831 1.00 85.50 85 SER A CA 1
ATOM 693 C C . SER A 1 85 ? 17.883 -3.468 -37.893 1.00 85.50 85 SER A C 1
ATOM 695 O O . SER A 1 85 ? 17.499 -4.044 -36.880 1.00 85.50 85 SER A O 1
ATOM 697 N N . GLU A 1 86 ? 17.979 -4.092 -39.068 1.00 85.56 86 GLU A N 1
ATOM 698 C CA . GLU A 1 86 ? 17.739 -5.524 -39.252 1.00 85.56 86 GLU A CA 1
ATOM 699 C C . GLU A 1 86 ? 18.744 -6.350 -38.441 1.00 85.56 86 GLU A C 1
ATOM 701 O O . GLU A 1 86 ? 18.326 -7.210 -37.673 1.00 85.56 86 GLU A O 1
ATOM 706 N N . ILE A 1 87 ? 20.042 -6.041 -38.530 1.00 85.50 87 ILE A N 1
ATOM 707 C CA . ILE A 1 87 ? 21.101 -6.722 -37.765 1.00 85.50 87 ILE A CA 1
ATOM 708 C C . ILE A 1 87 ? 20.870 -6.555 -36.260 1.00 85.50 87 ILE A C 1
ATOM 710 O O . ILE A 1 87 ? 20.865 -7.539 -35.525 1.00 85.50 87 ILE A O 1
ATOM 714 N N . PHE A 1 88 ? 20.585 -5.331 -35.803 1.00 86.94 88 PHE A N 1
ATOM 715 C CA . PHE A 1 88 ? 20.303 -5.062 -34.392 1.00 86.94 88 PHE A CA 1
ATOM 716 C C . PHE A 1 88 ? 19.117 -5.883 -33.857 1.00 86.94 88 PHE A C 1
ATOM 718 O O . PHE A 1 88 ? 19.199 -6.424 -32.762 1.00 86.94 88 PHE A O 1
ATOM 725 N N . ASN A 1 89 ? 18.025 -6.003 -34.617 1.00 84.00 89 ASN A N 1
ATOM 726 C CA . ASN A 1 89 ? 16.823 -6.703 -34.151 1.00 84.00 89 ASN A CA 1
ATOM 727 C C . ASN A 1 89 ? 16.864 -8.228 -34.355 1.00 84.00 89 ASN A C 1
ATOM 729 O O . ASN A 1 89 ? 16.119 -8.937 -33.682 1.00 84.00 89 ASN A O 1
ATOM 733 N N . SER A 1 90 ? 17.668 -8.731 -35.298 1.00 81.88 90 SER A N 1
ATOM 734 C CA . SER A 1 90 ? 17.723 -10.162 -35.640 1.00 81.88 90 SER A CA 1
ATOM 735 C C . SER A 1 90 ? 18.868 -10.911 -34.962 1.00 81.88 90 SER A C 1
ATOM 737 O O . SER A 1 90 ? 18.690 -12.071 -34.600 1.00 81.88 90 SER A O 1
ATOM 739 N N . GLU A 1 91 ? 20.019 -10.264 -34.763 1.00 83.12 91 GLU A N 1
ATOM 740 C CA . GLU A 1 91 ? 21.221 -10.916 -34.227 1.00 83.12 91 GLU A CA 1
ATOM 741 C C . GLU A 1 91 ? 21.446 -10.632 -32.736 1.00 83.12 91 GLU A C 1
ATOM 743 O O . GLU A 1 91 ? 22.103 -11.415 -32.051 1.00 83.12 91 GLU A O 1
ATOM 748 N N . PHE A 1 92 ? 20.883 -9.542 -32.204 1.00 81.94 92 PHE A N 1
ATOM 749 C CA . PHE A 1 92 ? 21.104 -9.123 -30.822 1.00 81.94 92 PHE A CA 1
ATOM 750 C C . PHE A 1 92 ? 19.818 -9.193 -29.992 1.00 81.94 92 PHE A C 1
ATOM 752 O O . PHE A 1 92 ? 18.816 -8.549 -30.288 1.00 81.94 92 PHE A O 1
ATOM 759 N N . ASN A 1 93 ? 19.860 -9.919 -28.871 1.00 81.00 93 ASN A N 1
ATOM 760 C CA . ASN A 1 93 ? 18.788 -9.904 -27.871 1.00 81.00 93 ASN A CA 1
ATOM 761 C C . ASN A 1 93 ? 18.954 -8.708 -26.912 1.00 81.00 93 ASN A C 1
ATOM 763 O O . ASN A 1 93 ? 19.121 -8.881 -25.702 1.00 81.00 93 ASN A O 1
ATOM 767 N N . ILE A 1 94 ? 18.955 -7.492 -27.468 1.00 82.31 94 ILE A N 1
ATOM 768 C CA . ILE A 1 94 ? 19.198 -6.242 -26.738 1.00 82.31 94 ILE A CA 1
ATOM 769 C C . ILE A 1 94 ? 17.950 -5.357 -26.797 1.00 82.31 94 ILE A C 1
ATOM 771 O O . ILE A 1 94 ? 17.344 -5.169 -27.849 1.00 82.31 94 ILE A O 1
ATOM 775 N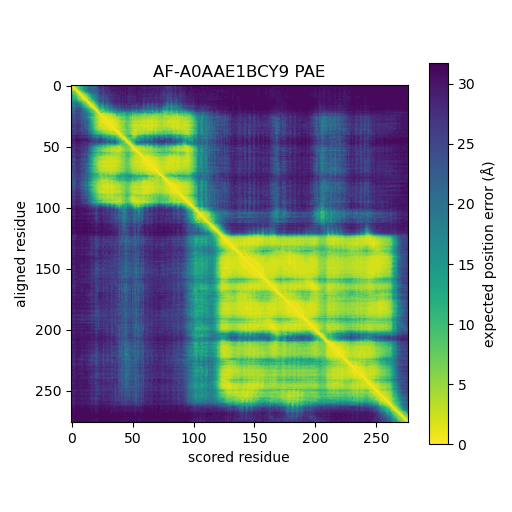 N . GLY A 1 95 ? 17.530 -4.816 -25.653 1.00 80.12 95 GLY A N 1
ATOM 776 C CA . GLY A 1 95 ? 16.456 -3.822 -25.567 1.00 80.12 95 GLY A CA 1
ATOM 777 C C . GLY A 1 95 ? 16.967 -2.433 -25.192 1.00 80.12 95 GLY A C 1
ATOM 778 O O . GLY A 1 95 ? 18.049 -2.289 -24.637 1.00 80.12 95 GLY A O 1
ATOM 779 N N . PHE A 1 96 ? 16.161 -1.401 -25.419 1.00 81.06 96 PHE A N 1
ATOM 780 C CA . PHE A 1 96 ? 16.384 -0.098 -24.785 1.00 81.06 96 PHE A CA 1
ATOM 781 C C . PHE A 1 96 ? 15.718 -0.089 -23.409 1.00 81.06 96 PHE A C 1
ATOM 783 O O . PHE A 1 96 ? 14.614 -0.622 -23.249 1.00 81.06 96 PHE A O 1
ATOM 790 N N . LEU A 1 97 ? 16.378 0.505 -22.414 1.00 67.94 97 LEU A N 1
ATOM 791 C CA . LEU A 1 97 ? 15.783 0.737 -21.101 1.00 67.94 97 LEU A CA 1
ATOM 792 C C . LEU A 1 97 ? 14.569 1.658 -21.248 1.00 67.94 97 LEU A C 1
ATOM 794 O O . LEU A 1 97 ? 14.695 2.865 -21.453 1.00 67.94 97 LEU A O 1
ATOM 798 N N . ALA A 1 98 ? 13.378 1.077 -21.125 1.00 59.06 98 ALA A N 1
ATOM 799 C CA . ALA A 1 98 ? 12.163 1.848 -20.949 1.00 59.06 98 ALA A CA 1
ATOM 800 C C . ALA A 1 98 ? 12.154 2.410 -19.518 1.00 59.06 98 ALA A C 1
ATOM 802 O O . ALA A 1 98 ? 12.332 1.632 -18.571 1.00 59.06 98 ALA A O 1
ATOM 803 N N . PRO A 1 99 ? 11.941 3.723 -19.322 1.00 54.59 99 PRO A N 1
ATOM 804 C CA . PRO A 1 99 ? 11.747 4.255 -17.985 1.00 54.59 99 PRO A CA 1
ATOM 805 C C . PRO A 1 99 ? 10.546 3.546 -17.357 1.00 54.59 99 PRO A C 1
ATOM 807 O O . PRO A 1 99 ? 9.444 3.539 -17.913 1.00 54.59 99 PRO A O 1
ATOM 810 N N . LYS A 1 100 ? 10.759 2.922 -16.195 1.00 50.25 100 LYS A N 1
ATOM 811 C CA . LYS A 1 100 ? 9.638 2.499 -15.356 1.00 50.25 100 LYS A CA 1
ATOM 812 C C . LYS A 1 100 ? 8.930 3.787 -14.943 1.00 50.25 100 LYS A C 1
ATOM 814 O O . LYS A 1 100 ? 9.587 4.699 -14.446 1.00 50.25 100 LYS A O 1
ATOM 819 N N . LYS A 1 101 ? 7.626 3.887 -15.213 1.00 41.09 101 LYS A N 1
ATOM 820 C CA . LYS A 1 101 ? 6.815 5.017 -14.746 1.00 41.09 101 LYS A CA 1
ATOM 821 C C . LYS A 1 101 ? 7.053 5.243 -13.241 1.00 41.09 101 LYS A C 1
ATOM 823 O O . LYS A 1 101 ? 7.247 4.281 -12.495 1.00 41.09 101 LYS A O 1
ATOM 828 N N . ASP A 1 102 ? 7.036 6.519 -12.858 1.00 45.91 102 ASP A N 1
ATOM 829 C CA . ASP A 1 102 ? 6.920 7.018 -11.480 1.00 45.91 102 ASP A CA 1
ATOM 830 C C . ASP A 1 102 ? 8.133 6.820 -10.553 1.00 45.91 102 ASP A C 1
ATOM 832 O O . ASP A 1 102 ? 8.002 6.250 -9.469 1.00 45.91 102 ASP A O 1
ATOM 836 N N . ARG A 1 103 ? 9.328 7.304 -10.933 1.00 52.94 103 ARG A N 1
ATOM 837 C CA . ARG A 1 103 ? 10.488 7.361 -10.014 1.00 52.94 103 ARG A CA 1
ATOM 838 C C . ARG A 1 103 ? 11.307 8.638 -10.192 1.00 52.94 103 ARG A C 1
ATOM 840 O O . ARG A 1 103 ? 11.498 9.086 -11.319 1.00 52.94 103 ARG A O 1
ATOM 847 N N . CYS A 1 104 ? 11.788 9.209 -9.087 1.00 59.56 104 CYS A N 1
ATOM 848 C CA . CYS A 1 104 ? 12.676 10.373 -9.089 1.00 59.56 104 CYS A CA 1
ATOM 849 C C . CYS A 1 104 ? 14.163 9.972 -9.119 1.00 59.56 104 CYS A C 1
ATOM 851 O O . CYS A 1 104 ? 14.542 8.888 -8.664 1.00 59.56 104 CYS A O 1
ATOM 853 N N . ASP A 1 105 ? 15.016 10.906 -9.542 1.00 54.00 105 ASP A N 1
ATOM 854 C CA . ASP A 1 105 ? 16.467 10.700 -9.635 1.00 54.00 105 ASP A CA 1
ATOM 855 C C . ASP A 1 105 ? 17.134 10.438 -8.270 1.00 54.00 105 ASP A C 1
ATOM 857 O O . ASP A 1 105 ? 18.100 9.685 -8.185 1.00 54.00 105 ASP A O 1
ATOM 861 N N . LYS A 1 106 ? 16.604 10.985 -7.166 1.00 58.06 106 LYS A N 1
ATOM 862 C CA . LYS A 1 106 ? 17.148 10.747 -5.812 1.00 58.06 106 LYS A CA 1
ATOM 863 C C . LYS A 1 106 ? 16.948 9.302 -5.344 1.00 58.06 106 LYS A C 1
ATOM 865 O O . LYS A 1 106 ? 17.831 8.741 -4.703 1.00 58.06 106 LYS A O 1
ATOM 870 N N . CYS A 1 107 ? 15.806 8.694 -5.668 1.00 53.00 107 CYS A N 1
ATOM 871 C CA . CYS A 1 107 ? 15.510 7.298 -5.337 1.00 53.00 107 CYS A CA 1
ATOM 872 C C . CYS A 1 107 ? 16.337 6.321 -6.185 1.00 53.00 107 CYS A C 1
ATOM 874 O O . CYS A 1 107 ? 16.707 5.253 -5.698 1.00 53.00 107 CYS A O 1
ATOM 876 N N . GLU A 1 108 ? 16.639 6.684 -7.434 1.00 53.19 108 GLU A N 1
ATOM 877 C CA . GLU A 1 108 ? 17.574 5.939 -8.288 1.00 53.19 108 GLU A CA 1
ATOM 878 C C . GLU A 1 108 ? 19.004 6.015 -7.716 1.00 53.19 108 GLU A C 1
ATOM 880 O O . GLU A 1 108 ? 19.662 4.986 -7.570 1.00 53.19 108 GLU A O 1
ATOM 885 N N . LEU A 1 109 ? 19.452 7.205 -7.290 1.00 56.59 109 LEU A N 1
ATOM 886 C CA . LEU A 1 109 ? 20.774 7.423 -6.682 1.00 56.59 109 LEU A CA 1
ATOM 887 C C . LEU A 1 109 ? 20.965 6.698 -5.341 1.00 56.59 109 LEU A C 1
ATOM 889 O O . LEU A 1 109 ? 22.048 6.174 -5.090 1.00 56.59 109 LEU A O 1
ATOM 893 N N . GLY A 1 110 ? 19.927 6.630 -4.499 1.00 54.59 110 GLY A N 1
ATOM 894 C CA . GLY A 1 110 ? 19.974 5.899 -3.227 1.00 54.59 110 GLY A CA 1
ATOM 895 C C . GLY A 1 110 ? 20.369 4.434 -3.417 1.00 54.59 110 GLY A C 1
ATOM 896 O O . GLY A 1 110 ? 21.291 3.963 -2.768 1.00 54.59 110 GLY A O 1
ATOM 897 N N . ARG A 1 111 ? 19.798 3.754 -4.420 1.00 48.81 111 ARG A N 1
ATOM 898 C CA . ARG A 1 111 ? 20.155 2.358 -4.725 1.00 48.81 111 ARG A CA 1
ATOM 899 C C . ARG A 1 111 ? 21.534 2.167 -5.344 1.00 48.81 111 ARG A C 1
ATOM 901 O O . ARG A 1 111 ? 22.095 1.087 -5.203 1.00 48.81 111 ARG A O 1
ATOM 908 N N . ILE A 1 112 ? 22.056 3.159 -6.064 1.00 52.06 112 ILE A N 1
ATOM 909 C CA . ILE A 1 112 ? 23.432 3.103 -6.586 1.00 52.06 112 ILE A CA 1
ATOM 910 C C . ILE A 1 112 ? 24.427 3.137 -5.415 1.00 52.06 112 ILE A C 1
ATOM 912 O O . ILE A 1 112 ? 25.470 2.491 -5.476 1.00 52.06 112 ILE A O 1
ATOM 916 N N . ASN A 1 113 ? 24.069 3.842 -4.337 1.00 45.84 113 ASN A N 1
ATOM 917 C CA . ASN A 1 113 ? 24.905 4.023 -3.152 1.00 45.84 113 ASN A CA 1
ATOM 918 C C . ASN A 1 113 ? 24.602 3.037 -2.009 1.00 45.84 113 ASN A C 1
ATOM 920 O O . ASN A 1 113 ? 25.425 2.903 -1.104 1.00 45.84 113 ASN A O 1
ATOM 924 N N . ASP A 1 114 ? 23.479 2.314 -2.053 1.00 44.94 114 ASP A N 1
ATOM 925 C CA . ASP A 1 114 ? 23.144 1.229 -1.125 1.00 44.94 114 ASP A CA 1
ATOM 926 C C . ASP A 1 114 ? 23.990 -0.024 -1.435 1.00 44.94 114 ASP A C 1
ATOM 928 O O . ASP A 1 114 ? 23.505 -1.054 -1.897 1.00 44.94 114 ASP A O 1
ATOM 932 N N . THR A 1 115 ? 25.289 0.053 -1.143 1.00 43.59 115 THR A N 1
ATOM 933 C CA . THR A 1 115 ? 26.137 -1.120 -0.854 1.00 43.59 115 THR A CA 1
ATOM 934 C C . THR A 1 115 ? 25.916 -1.648 0.566 1.00 43.59 115 THR A C 1
ATOM 936 O O . THR A 1 115 ? 26.603 -2.571 1.006 1.00 43.59 115 THR A O 1
ATOM 939 N N . LEU A 1 116 ? 24.944 -1.092 1.295 1.00 42.00 116 LEU A N 1
ATOM 940 C CA . LEU A 1 116 ? 24.530 -1.629 2.579 1.00 42.00 116 LEU A CA 1
ATOM 941 C C . LEU A 1 116 ? 23.936 -3.027 2.361 1.00 42.00 116 LEU A C 1
ATOM 943 O O . LEU A 1 116 ? 23.061 -3.194 1.504 1.00 42.00 116 LEU A O 1
ATOM 947 N N . PRO A 1 117 ? 24.401 -4.043 3.114 1.00 38.25 117 PRO A N 1
ATOM 948 C CA . PRO A 1 117 ? 23.777 -5.351 3.073 1.00 38.25 117 PRO A CA 1
ATOM 949 C C . PRO A 1 117 ? 22.282 -5.174 3.356 1.00 38.25 117 PRO A C 1
ATOM 951 O O . PRO A 1 117 ? 21.925 -4.332 4.189 1.00 38.25 117 PRO A O 1
ATOM 954 N N . PRO A 1 118 ? 21.407 -5.928 2.663 1.00 40.97 118 PRO A N 1
ATOM 955 C CA . PRO A 1 118 ? 19.977 -5.838 2.895 1.00 40.97 118 PRO A CA 1
ATOM 956 C C . PRO A 1 118 ? 19.739 -5.949 4.404 1.00 40.97 118 PRO A C 1
ATOM 958 O O . PRO A 1 118 ? 20.304 -6.866 5.018 1.00 40.97 118 PRO A O 1
ATOM 961 N N . PRO A 1 119 ? 18.966 -5.029 5.021 1.00 39.72 119 PRO A N 1
ATOM 962 C CA . PRO A 1 119 ? 18.565 -5.203 6.407 1.00 39.72 119 PRO A CA 1
ATOM 963 C C . PRO A 1 119 ? 18.019 -6.622 6.517 1.00 39.72 119 PRO A C 1
ATOM 965 O O . PRO A 1 119 ? 17.214 -7.030 5.675 1.00 39.72 119 PRO A O 1
ATOM 968 N N . GLN A 1 120 ? 18.584 -7.390 7.455 1.00 35.50 120 GLN A N 1
ATOM 969 C CA . GLN A 1 120 ? 18.310 -8.812 7.662 1.00 35.50 120 GLN A CA 1
ATOM 970 C C . GLN A 1 120 ? 16.831 -9.057 7.394 1.00 35.50 120 GLN A C 1
ATOM 972 O O . GLN A 1 120 ? 15.993 -8.469 8.077 1.00 35.50 120 GLN A O 1
ATOM 977 N N . ALA A 1 121 ? 16.534 -9.819 6.335 1.00 40.50 121 ALA A N 1
ATOM 978 C CA . ALA A 1 121 ? 15.187 -10.004 5.817 1.00 40.50 121 ALA A CA 1
ATOM 979 C C . ALA A 1 121 ? 14.337 -10.736 6.860 1.00 40.50 121 ALA A C 1
ATOM 981 O O . ALA A 1 121 ? 14.150 -11.951 6.811 1.00 40.50 121 ALA A O 1
ATOM 982 N N . THR A 1 122 ? 13.849 -9.988 7.842 1.00 46.06 122 THR A N 1
ATOM 983 C CA . THR A 1 122 ? 12.739 -10.391 8.684 1.00 46.06 122 THR A CA 1
ATOM 984 C C . THR A 1 122 ? 11.572 -10.608 7.732 1.00 46.06 122 THR A C 1
ATOM 986 O O . THR A 1 122 ? 11.315 -9.802 6.836 1.00 46.06 122 THR A O 1
ATOM 989 N N . ALA A 1 123 ? 10.941 -11.775 7.824 1.00 60.47 123 ALA A N 1
ATOM 990 C CA . ALA A 1 123 ? 9.828 -12.111 6.956 1.00 60.47 123 ALA A CA 1
ATOM 991 C C . ALA A 1 123 ? 8.723 -11.063 7.157 1.00 60.47 123 ALA A C 1
ATOM 993 O O . ALA A 1 123 ? 8.094 -11.024 8.211 1.00 60.47 123 ALA A O 1
ATOM 994 N N . LEU A 1 124 ? 8.520 -10.195 6.162 1.00 75.19 124 LEU A N 1
ATOM 995 C CA . LEU A 1 124 ? 7.457 -9.196 6.189 1.00 75.19 124 LEU A CA 1
ATOM 996 C C . LEU A 1 124 ? 6.110 -9.919 6.300 1.00 75.19 124 LEU A C 1
ATOM 998 O O . LEU A 1 124 ? 5.780 -10.760 5.460 1.00 75.19 124 LEU A O 1
ATOM 1002 N N . GLN A 1 125 ? 5.352 -9.599 7.347 1.00 85.31 125 GLN A N 1
ATOM 1003 C CA . GLN A 1 125 ? 4.007 -10.118 7.564 1.00 85.31 125 GLN A CA 1
ATOM 1004 C C . GLN A 1 125 ? 2.996 -9.178 6.903 1.00 85.31 125 GLN A C 1
ATOM 1006 O O . GLN A 1 125 ? 2.916 -7.998 7.239 1.00 85.31 125 GLN A O 1
ATOM 1011 N N . ALA A 1 126 ? 2.208 -9.706 5.968 1.00 89.19 126 ALA A N 1
ATOM 1012 C CA . ALA A 1 126 ? 1.153 -8.959 5.296 1.00 89.19 126 ALA A CA 1
ATOM 1013 C C . ALA A 1 126 ? -0.198 -9.143 6.001 1.00 89.19 126 ALA A C 1
ATOM 1015 O O . ALA A 1 126 ? -0.540 -10.239 6.452 1.00 89.19 126 ALA A O 1
ATOM 1016 N N . TYR A 1 127 ? -0.999 -8.081 6.038 1.00 91.31 127 TYR A N 1
ATOM 1017 C CA . TYR A 1 127 ? -2.373 -8.105 6.534 1.00 91.31 127 TYR A CA 1
ATOM 1018 C C . TYR A 1 127 ? -3.300 -7.534 5.465 1.00 91.31 127 TYR A C 1
ATOM 1020 O O . TYR A 1 127 ? -3.027 -6.476 4.899 1.00 91.31 127 TYR A O 1
ATOM 1028 N N . PHE A 1 128 ? -4.405 -8.222 5.199 1.00 90.50 128 PHE A N 1
ATOM 1029 C CA . PHE A 1 128 ? -5.380 -7.834 4.188 1.00 90.50 128 PHE A CA 1
ATOM 1030 C C . PHE A 1 128 ? -6.757 -7.692 4.800 1.00 90.50 128 PHE A C 1
ATOM 1032 O O . PHE A 1 128 ? -7.234 -8.588 5.485 1.00 90.50 128 PHE A O 1
ATOM 1039 N N . ALA A 1 129 ? -7.428 -6.599 4.474 1.00 92.06 129 ALA A N 1
ATOM 1040 C CA . ALA A 1 129 ? -8.845 -6.423 4.723 1.00 92.06 129 ALA A CA 1
ATOM 1041 C C . ALA A 1 129 ? -9.629 -6.778 3.450 1.00 92.06 129 ALA A C 1
ATOM 1043 O O . ALA A 1 129 ? -9.332 -6.245 2.382 1.00 92.06 129 ALA A O 1
ATOM 1044 N N . ILE A 1 130 ? -10.634 -7.652 3.554 1.00 91.69 130 ILE A N 1
ATOM 1045 C CA . ILE A 1 130 ? -11.508 -8.028 2.435 1.00 91.69 130 ILE A CA 1
ATOM 1046 C C . ILE A 1 130 ? -12.982 -7.853 2.794 1.00 91.69 130 ILE A C 1
ATOM 1048 O O . ILE A 1 130 ? -13.421 -8.202 3.887 1.00 91.69 130 ILE A O 1
ATOM 1052 N N . TRP A 1 131 ? -13.761 -7.325 1.856 1.00 91.94 131 TRP A N 1
ATOM 1053 C CA . TRP A 1 131 ? -15.214 -7.202 1.947 1.00 91.94 131 TRP A CA 1
ATOM 1054 C C . TRP A 1 131 ? -15.832 -7.282 0.553 1.00 91.94 131 TRP A C 1
ATOM 1056 O O . TRP A 1 131 ? -15.136 -7.111 -0.449 1.00 91.94 131 TRP A O 1
ATOM 1066 N N . HIS A 1 132 ? -17.139 -7.540 0.484 1.00 88.19 132 HIS A N 1
ATOM 1067 C CA . HIS A 1 132 ? -17.876 -7.437 -0.773 1.00 88.19 132 HIS A CA 1
ATOM 1068 C C . HIS A 1 132 ? -18.512 -6.053 -0.921 1.00 88.19 132 HIS A C 1
ATOM 1070 O O . HIS A 1 132 ? -18.913 -5.430 0.063 1.00 88.19 132 HIS A O 1
ATOM 1076 N N . GLU A 1 133 ? -18.648 -5.593 -2.164 1.00 87.25 133 GLU A N 1
ATOM 1077 C CA . GLU A 1 133 ? -19.142 -4.250 -2.500 1.00 87.25 133 GLU A CA 1
ATOM 1078 C C . GLU A 1 133 ? -20.536 -3.960 -1.924 1.00 87.25 133 GLU A C 1
ATOM 1080 O O . GLU A 1 133 ? -20.797 -2.854 -1.465 1.00 87.25 133 GLU A O 1
ATOM 1085 N N . GLY A 1 134 ? -21.397 -4.981 -1.837 1.00 85.88 134 GLY A N 1
ATOM 1086 C CA . GLY A 1 134 ? -22.707 -4.864 -1.185 1.00 85.88 134 GLY A CA 1
ATOM 1087 C C . GLY A 1 134 ? -22.680 -4.516 0.317 1.00 85.88 134 GLY A C 1
ATOM 1088 O O . GLY A 1 134 ? -23.698 -4.066 0.826 1.00 85.88 134 GLY A O 1
ATOM 1089 N N . ILE A 1 135 ? -21.557 -4.703 1.030 1.00 85.94 135 ILE A N 1
ATOM 1090 C CA . ILE A 1 135 ? -21.402 -4.264 2.438 1.00 85.94 135 ILE A CA 1
ATOM 1091 C C . ILE A 1 135 ? -20.929 -2.812 2.501 1.00 85.94 135 ILE A C 1
ATOM 1093 O O . ILE A 1 135 ? -21.298 -2.060 3.402 1.00 85.94 135 ILE A O 1
ATOM 1097 N N . GLY A 1 136 ? -20.070 -2.407 1.568 1.00 85.12 136 GLY A N 1
ATOM 1098 C CA . GLY A 1 136 ? -19.499 -1.073 1.570 1.00 85.12 136 GLY A CA 1
ATOM 1099 C C . GLY A 1 136 ? -18.613 -0.802 0.367 1.00 85.12 136 GLY A C 1
ATOM 1100 O O . GLY A 1 136 ? -17.920 -1.682 -0.145 1.00 85.12 136 GLY A O 1
ATOM 1101 N N . GLY A 1 137 ? -18.626 0.458 -0.060 1.00 85.81 137 GLY A N 1
ATOM 1102 C CA . GLY A 1 137 ? -17.769 0.955 -1.126 1.00 85.81 137 GLY A CA 1
ATOM 1103 C C . GLY A 1 137 ? -16.364 1.301 -0.630 1.00 85.81 137 GLY A C 1
ATOM 1104 O O . GLY A 1 137 ? -15.825 0.706 0.301 1.00 85.81 137 GLY A O 1
ATOM 1105 N N . ARG A 1 138 ? -15.761 2.308 -1.263 1.00 86.75 138 ARG A N 1
ATOM 1106 C CA . ARG A 1 138 ? -14.400 2.793 -0.972 1.00 86.75 138 ARG A CA 1
ATOM 1107 C C . ARG A 1 138 ? -14.400 4.171 -0.302 1.00 86.75 138 ARG A C 1
ATOM 1109 O O . ARG A 1 138 ? -13.527 4.990 -0.577 1.00 86.75 138 ARG A O 1
ATOM 1116 N N . SER A 1 139 ? -15.412 4.458 0.519 1.00 88.88 139 SER A N 1
ATOM 1117 C CA . SER A 1 139 ? -15.503 5.740 1.230 1.00 88.88 139 SER A CA 1
ATOM 1118 C C . SER A 1 139 ? -14.481 5.824 2.369 1.00 88.88 139 SER A C 1
ATOM 1120 O O . SER A 1 139 ? -14.003 4.797 2.855 1.00 88.88 139 SER A O 1
ATOM 1122 N N . GLY A 1 140 ? -14.193 7.036 2.853 1.00 87.12 140 GLY A N 1
ATOM 1123 C CA . GLY A 1 140 ? -13.276 7.243 3.980 1.00 87.12 140 GLY A CA 1
ATOM 1124 C C . GLY A 1 140 ? -13.669 6.468 5.246 1.00 87.12 140 GLY A C 1
ATOM 1125 O O . GLY A 1 140 ? -12.796 5.926 5.915 1.00 87.12 140 GLY A O 1
ATOM 1126 N N . ASN A 1 141 ? -14.969 6.317 5.537 1.00 90.06 141 ASN A N 1
ATOM 1127 C CA . ASN A 1 141 ? -15.452 5.488 6.653 1.00 90.06 141 ASN A CA 1
ATOM 1128 C C . ASN A 1 141 ? -15.123 3.998 6.446 1.00 90.06 141 ASN A C 1
ATOM 1130 O O . ASN A 1 141 ? -14.717 3.309 7.388 1.00 90.06 141 ASN A O 1
ATOM 1134 N N . ASN A 1 142 ? -15.272 3.503 5.209 1.00 91.31 142 ASN A N 1
ATOM 1135 C CA . ASN A 1 142 ? -14.946 2.116 4.883 1.00 91.31 142 ASN A CA 1
ATOM 1136 C C . ASN A 1 142 ? -13.445 1.861 5.056 1.00 91.31 142 ASN A C 1
ATOM 1138 O O . ASN A 1 142 ? -13.063 0.915 5.744 1.00 91.31 142 ASN A O 1
ATOM 1142 N N . MET A 1 143 ? -12.612 2.750 4.506 1.00 92.19 143 MET A N 1
ATOM 1143 C CA . MET A 1 143 ? -11.155 2.646 4.606 1.00 92.19 143 MET A CA 1
ATOM 1144 C C . MET A 1 143 ? -10.672 2.752 6.053 1.00 92.19 143 MET A C 1
ATOM 1146 O O . MET A 1 143 ? -9.883 1.921 6.490 1.00 92.19 143 MET A O 1
ATOM 1150 N N . ALA A 1 144 ? -11.190 3.709 6.827 1.00 93.06 144 ALA A N 1
ATOM 1151 C CA . ALA A 1 144 ? -10.831 3.867 8.234 1.00 93.06 144 ALA A CA 1
ATOM 1152 C C . ALA A 1 144 ? -11.187 2.628 9.067 1.00 93.06 144 ALA A C 1
ATOM 1154 O O . ALA A 1 144 ? -10.363 2.155 9.847 1.00 93.06 144 ALA A O 1
ATOM 1155 N N . THR A 1 145 ? -12.375 2.049 8.857 1.00 94.06 145 THR A N 1
ATOM 1156 C CA . THR A 1 145 ? -12.755 0.803 9.543 1.00 94.06 145 THR A CA 1
ATOM 1157 C C . THR A 1 145 ? -11.811 -0.342 9.170 1.00 94.06 145 THR A C 1
ATOM 1159 O O . THR A 1 145 ? -11.377 -1.088 10.046 1.00 94.06 145 THR A O 1
ATOM 1162 N N . ALA A 1 146 ? -11.486 -0.485 7.881 1.00 94.25 146 ALA A N 1
ATOM 1163 C CA . ALA A 1 146 ? -10.603 -1.540 7.396 1.00 94.25 146 ALA A CA 1
ATOM 1164 C C . ALA A 1 146 ? -9.192 -1.427 7.992 1.00 94.25 146 ALA A C 1
ATOM 1166 O O . ALA A 1 146 ? -8.663 -2.417 8.495 1.00 94.25 146 ALA A O 1
ATOM 1167 N N . VAL A 1 147 ? -8.624 -0.216 8.005 1.00 93.88 147 VAL A N 1
ATOM 1168 C CA . VAL A 1 147 ? -7.322 0.063 8.625 1.00 93.88 147 VAL A CA 1
ATOM 1169 C C . VAL A 1 147 ? -7.357 -0.274 10.111 1.00 93.88 147 VAL A C 1
ATOM 1171 O O . VAL A 1 147 ? -6.517 -1.044 10.562 1.00 93.88 147 VAL A O 1
ATOM 1174 N N . LEU A 1 148 ? -8.344 0.212 10.871 1.00 93.56 148 LEU A N 1
ATOM 1175 C CA . LEU A 1 148 ? -8.413 -0.089 12.304 1.00 93.56 148 LEU A CA 1
ATOM 1176 C C . LEU A 1 148 ? -8.559 -1.585 12.592 1.00 93.56 148 LEU A C 1
ATOM 1178 O O . LEU A 1 148 ? -7.962 -2.070 13.544 1.00 93.56 148 LEU A O 1
ATOM 1182 N N . LYS A 1 149 ? -9.296 -2.336 11.768 1.00 94.19 149 LYS A N 1
ATOM 1183 C CA . LYS A 1 149 ? -9.414 -3.793 11.932 1.00 94.19 149 LYS A CA 1
ATOM 1184 C C . LYS A 1 149 ? -8.101 -4.523 11.678 1.00 94.19 149 LYS A C 1
ATOM 1186 O O . LYS A 1 149 ? -7.806 -5.486 12.380 1.00 94.19 149 LYS A O 1
ATOM 1191 N N . ILE A 1 150 ? -7.302 -4.044 10.727 1.00 94.50 150 ILE A N 1
ATOM 1192 C CA . ILE A 1 150 ? -5.927 -4.519 10.554 1.00 94.50 150 ILE A CA 1
ATOM 1193 C C . ILE A 1 150 ? -5.096 -4.169 11.791 1.00 94.50 150 ILE A C 1
ATOM 1195 O O . ILE A 1 150 ? -4.427 -5.048 12.323 1.00 94.50 150 ILE A O 1
ATOM 1199 N N . LEU A 1 151 ? -5.178 -2.935 12.299 1.00 93.25 151 LEU A N 1
ATOM 1200 C CA . LEU A 1 151 ? -4.429 -2.526 13.492 1.00 93.25 151 LEU A CA 1
ATOM 1201 C C . LEU A 1 151 ? -4.810 -3.337 14.734 1.00 93.25 151 LEU A C 1
ATOM 1203 O O . LEU A 1 151 ? -3.927 -3.738 15.481 1.00 93.25 151 LEU A O 1
ATOM 1207 N N . GLU A 1 152 ? -6.092 -3.644 14.937 1.00 92.19 152 GLU A N 1
ATOM 1208 C CA . GLU A 1 152 ? -6.540 -4.541 16.009 1.00 92.19 152 GLU A CA 1
ATOM 1209 C C . GLU A 1 152 ? -5.853 -5.910 15.918 1.00 92.19 152 GLU A C 1
ATOM 1211 O O . GLU A 1 152 ? -5.467 -6.465 16.943 1.00 92.19 152 GLU A O 1
ATOM 1216 N N . GLN A 1 153 ? -5.701 -6.460 14.709 1.00 91.88 153 GLN A N 1
ATOM 1217 C CA . GLN A 1 153 ? -5.020 -7.738 14.512 1.00 91.88 153 GLN A CA 1
ATOM 1218 C C . GLN A 1 153 ? -3.509 -7.618 14.743 1.00 91.88 153 GLN A C 1
ATOM 1220 O O . GLN A 1 153 ? -2.940 -8.438 15.454 1.00 91.88 153 GLN A O 1
ATOM 1225 N N . VAL A 1 154 ? -2.881 -6.548 14.250 1.00 91.56 154 VAL A N 1
ATOM 1226 C CA . VAL A 1 154 ? -1.457 -6.259 14.488 1.00 91.56 154 VAL A CA 1
ATOM 1227 C C . VAL A 1 154 ? -1.159 -6.141 15.984 1.00 91.56 154 VAL A C 1
ATOM 1229 O O . VAL A 1 154 ? -0.181 -6.710 16.457 1.00 91.56 154 VAL A O 1
ATOM 1232 N N . MET A 1 155 ? -2.017 -5.465 16.752 1.00 90.56 155 MET A N 1
ATOM 1233 C CA . MET A 1 155 ? -1.851 -5.336 18.205 1.00 90.56 155 MET A CA 1
ATOM 1234 C C . MET A 1 155 ? -2.033 -6.666 18.950 1.00 90.56 155 MET A C 1
ATOM 1236 O O . MET A 1 155 ? -1.471 -6.835 20.031 1.00 90.56 155 MET A O 1
ATOM 1240 N N . LYS A 1 156 ? -2.814 -7.611 18.404 1.00 89.94 156 LYS A N 1
ATOM 1241 C CA . LYS A 1 156 ? -2.930 -8.969 18.965 1.00 89.94 156 LYS A CA 1
ATOM 1242 C C . LYS A 1 156 ? -1.676 -9.791 18.700 1.00 89.94 156 LYS A C 1
ATOM 1244 O O . LYS A 1 156 ? -1.213 -10.485 19.599 1.00 89.94 156 LYS A O 1
ATOM 1249 N N . ASP A 1 157 ? -1.147 -9.701 17.486 1.00 88.44 157 ASP A N 1
ATOM 1250 C CA . ASP A 1 157 ? 0.025 -10.470 17.067 1.00 88.44 157 ASP A CA 1
ATOM 1251 C C . ASP A 1 157 ? 1.319 -9.910 17.679 1.00 88.44 157 ASP A C 1
ATOM 1253 O O . ASP A 1 157 ? 2.280 -10.645 17.905 1.00 88.44 157 ASP A O 1
ATOM 1257 N N . HIS A 1 158 ? 1.321 -8.617 18.014 1.00 87.75 158 HIS A N 1
ATOM 1258 C CA . HIS A 1 158 ? 2.436 -7.912 18.634 1.00 87.75 158 HIS A CA 1
ATOM 1259 C C . HIS A 1 158 ? 1.970 -7.134 19.882 1.00 87.75 158 HIS A C 1
ATOM 1261 O O . HIS A 1 158 ? 1.750 -5.919 19.823 1.00 87.75 158 HIS A O 1
ATOM 1267 N N . PRO A 1 159 ? 1.800 -7.814 21.030 1.00 87.06 159 PRO A N 1
ATOM 1268 C CA . PRO A 1 159 ? 1.326 -7.170 22.248 1.00 87.06 159 PRO A CA 1
ATOM 1269 C C . PRO A 1 159 ? 2.369 -6.192 22.808 1.00 87.06 159 PRO A C 1
ATOM 1271 O O . PRO A 1 159 ? 3.560 -6.494 22.857 1.00 87.06 159 PRO A O 1
ATOM 1274 N N . GLY A 1 160 ? 1.908 -5.032 23.285 1.00 86.19 160 GLY A N 1
ATOM 1275 C CA . GLY A 1 160 ? 2.752 -4.068 24.003 1.00 86.19 160 GLY A CA 1
ATOM 1276 C C . GLY A 1 160 ? 3.562 -3.105 23.129 1.00 86.19 160 GLY A C 1
ATOM 1277 O O . GLY A 1 160 ? 4.546 -2.558 23.613 1.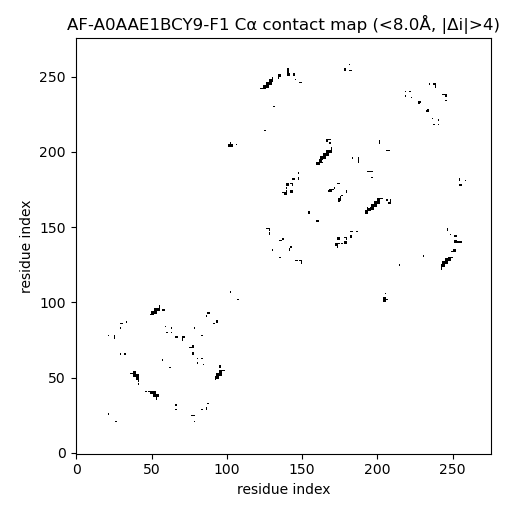00 86.19 160 GLY A O 1
ATOM 1278 N N . ILE A 1 161 ? 3.174 -2.881 21.868 1.00 87.31 161 ILE A N 1
ATOM 1279 C CA . ILE A 1 161 ? 3.790 -1.843 21.023 1.00 87.31 161 ILE A CA 1
ATOM 1280 C C . ILE A 1 161 ? 3.428 -0.438 21.554 1.00 87.31 161 ILE A C 1
ATOM 1282 O O . ILE A 1 161 ? 2.237 -0.113 21.571 1.00 87.31 161 ILE A O 1
ATOM 1286 N N . PRO A 1 162 ? 4.418 0.412 21.908 1.00 89.81 162 PRO A N 1
ATOM 1287 C CA . PRO A 1 162 ? 4.177 1.779 22.375 1.00 89.81 162 PRO A CA 1
ATOM 1288 C C . PRO A 1 162 ? 4.047 2.801 21.236 1.00 89.81 162 PRO A C 1
ATOM 1290 O O . PRO A 1 162 ? 3.337 3.796 21.375 1.00 89.81 162 PRO A O 1
ATOM 1293 N N . GLU A 1 163 ? 4.698 2.558 20.095 1.00 90.94 163 GLU A N 1
ATOM 1294 C CA . GLU A 1 163 ? 4.718 3.474 18.954 1.00 90.94 163 GLU A CA 1
ATOM 1295 C C . GLU A 1 163 ? 4.439 2.740 17.641 1.00 90.94 163 GLU A C 1
ATOM 1297 O O . GLU A 1 163 ? 5.041 1.708 17.340 1.00 90.94 163 GLU A O 1
ATOM 1302 N N . LEU A 1 164 ? 3.555 3.313 16.824 1.00 91.12 164 LEU A N 1
ATOM 1303 C CA . LEU A 1 164 ? 3.195 2.789 15.513 1.00 91.12 164 LEU A CA 1
ATOM 1304 C C . LEU A 1 164 ? 3.408 3.850 14.430 1.00 91.12 164 LEU A C 1
ATOM 1306 O O . LEU A 1 164 ? 2.806 4.921 14.466 1.00 91.12 164 LEU A O 1
ATOM 1310 N N . THR A 1 165 ? 4.211 3.536 13.413 1.00 90.81 165 THR A N 1
ATOM 1311 C CA . THR A 1 165 ? 4.362 4.390 12.224 1.00 90.81 165 THR A CA 1
ATOM 1312 C C . THR A 1 165 ? 3.576 3.811 11.053 1.00 90.81 165 THR A C 1
ATOM 1314 O O . THR A 1 165 ? 3.841 2.697 10.608 1.00 90.81 165 THR A O 1
ATOM 1317 N N . LEU A 1 166 ? 2.640 4.591 10.517 1.00 90.44 166 LEU A N 1
ATOM 1318 C CA . LEU A 1 166 ? 1.835 4.254 9.347 1.00 90.44 166 LEU A CA 1
ATOM 1319 C C . LEU A 1 166 ? 2.333 5.028 8.133 1.00 90.44 166 LEU A C 1
ATOM 1321 O O . LEU A 1 166 ? 2.437 6.252 8.179 1.00 90.44 166 LEU A O 1
ATOM 1325 N N . TRP A 1 167 ? 2.580 4.326 7.033 1.00 87.06 167 TRP A N 1
ATOM 1326 C CA . TRP A 1 167 ? 2.854 4.937 5.736 1.00 87.06 167 TRP A CA 1
ATOM 1327 C C . TRP A 1 167 ? 1.624 4.798 4.845 1.00 87.06 167 TRP A C 1
ATOM 1329 O O . TRP A 1 167 ? 1.081 3.706 4.689 1.00 87.06 167 TRP A O 1
ATOM 1339 N N . SER A 1 168 ? 1.155 5.906 4.280 1.00 85.75 168 SER A N 1
ATOM 1340 C CA . SER A 1 168 ? -0.032 5.933 3.424 1.00 85.75 168 SER A CA 1
ATOM 1341 C C . SER A 1 168 ? 0.214 6.745 2.159 1.00 85.75 168 SER A C 1
ATOM 1343 O O . SER A 1 168 ? 1.046 7.658 2.131 1.00 85.75 168 SER A O 1
ATOM 1345 N N . ASP A 1 169 ? -0.538 6.430 1.103 1.00 82.88 169 ASP A N 1
ATOM 1346 C CA . ASP A 1 169 ? -0.595 7.301 -0.062 1.00 82.88 169 ASP A CA 1
ATOM 1347 C C . ASP A 1 169 ? -1.284 8.628 0.305 1.00 82.88 169 ASP A C 1
ATOM 1349 O O . ASP A 1 169 ? -1.967 8.766 1.326 1.00 82.88 169 ASP A O 1
ATOM 1353 N N . SER A 1 170 ? -1.097 9.635 -0.540 1.00 81.44 170 SER A N 1
ATOM 1354 C CA . SER A 1 170 ? -1.663 10.967 -0.318 1.00 81.44 170 SER A CA 1
ATOM 1355 C C . SER A 1 170 ? -3.120 11.094 -0.799 1.00 81.44 170 SER A C 1
ATOM 1357 O O .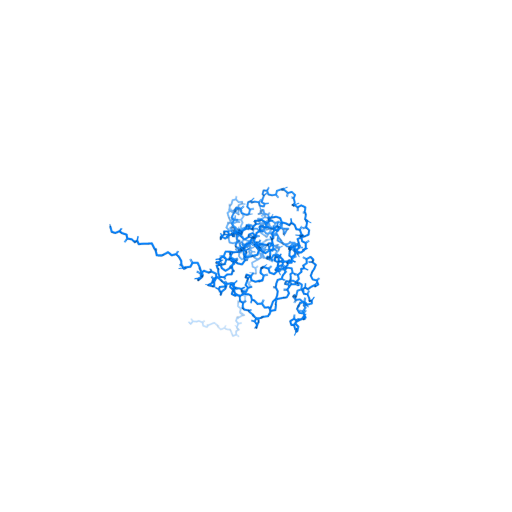 SER A 1 170 ? -3.601 12.212 -0.997 1.00 81.44 170 SER A O 1
ATOM 1359 N N . CYS A 1 171 ? -3.846 9.983 -0.995 1.00 81.56 171 CYS A N 1
ATOM 1360 C CA . CYS A 1 171 ? -5.228 10.012 -1.470 1.00 81.56 171 CYS A CA 1
ATOM 1361 C C . CYS A 1 171 ? -6.153 10.634 -0.413 1.00 81.56 171 CYS A C 1
ATOM 1363 O O . CYS A 1 171 ? -6.408 10.052 0.644 1.00 81.56 171 CYS A O 1
ATOM 1365 N N . VAL A 1 172 ? -6.684 11.827 -0.698 1.00 82.31 172 VAL A N 1
ATOM 1366 C CA . VAL A 1 172 ? -7.486 12.613 0.257 1.00 82.31 172 VAL A CA 1
ATOM 1367 C C . VAL A 1 172 ? -8.761 11.881 0.667 1.00 82.31 172 VAL A C 1
ATOM 1369 O O . VAL A 1 172 ? -9.058 11.765 1.853 1.00 82.31 172 VAL A O 1
ATOM 1372 N N . SER A 1 173 ? -9.510 11.327 -0.286 1.00 80.19 173 SER A N 1
ATOM 1373 C CA . SER A 1 173 ? -10.795 10.676 0.005 1.00 80.19 173 SER A CA 1
ATOM 1374 C C . SER A 1 173 ? -10.662 9.379 0.809 1.00 80.19 173 SER A C 1
ATOM 1376 O O . SER A 1 173 ? -11.612 8.999 1.492 1.00 80.19 173 SER A O 1
ATOM 1378 N N . GLN A 1 174 ? -9.499 8.723 0.762 1.00 83.25 174 GLN A N 1
ATOM 1379 C CA . GLN A 1 174 ? -9.264 7.429 1.406 1.00 83.25 174 GLN A CA 1
ATOM 1380 C C . GLN A 1 174 ? -8.447 7.566 2.692 1.00 83.25 174 GLN A C 1
ATOM 1382 O O . GLN A 1 174 ? -8.927 7.180 3.756 1.00 83.25 174 GLN A O 1
ATOM 1387 N N . ASN A 1 175 ? -7.266 8.181 2.614 1.00 84.69 175 ASN A N 1
ATOM 1388 C CA . ASN A 1 175 ? -6.254 8.116 3.670 1.00 84.69 175 ASN A CA 1
ATOM 1389 C C . ASN A 1 175 ? -5.961 9.477 4.314 1.00 84.69 175 ASN A C 1
ATOM 1391 O O . ASN A 1 175 ? -5.815 9.564 5.534 1.00 84.69 175 ASN A O 1
ATOM 1395 N N . ARG A 1 176 ? -5.913 10.556 3.521 1.00 86.25 176 ARG A N 1
ATOM 1396 C CA . ARG A 1 176 ? -5.603 11.915 3.997 1.00 86.25 176 ARG A CA 1
ATOM 1397 C C . ARG A 1 176 ? -6.878 12.729 4.252 1.00 86.25 176 ARG A C 1
ATOM 1399 O O . ARG A 1 176 ? -7.124 13.739 3.599 1.00 86.25 176 ARG A O 1
ATOM 1406 N N . ASN A 1 177 ? -7.692 12.284 5.208 1.00 87.62 177 ASN A N 1
ATOM 1407 C CA . ASN A 1 177 ? -8.928 12.957 5.623 1.00 87.62 177 ASN A CA 1
ATOM 1408 C C . ASN A 1 177 ? -9.126 12.940 7.147 1.00 87.62 177 ASN A C 1
ATOM 1410 O O . ASN A 1 177 ? -8.532 12.144 7.870 1.00 87.62 177 ASN A O 1
ATOM 1414 N N . SER A 1 178 ? -10.026 13.805 7.624 1.00 88.62 178 SER A N 1
ATOM 1415 C CA . SER A 1 178 ? -10.373 13.926 9.045 1.00 88.62 178 SER A CA 1
ATOM 1416 C C . SER A 1 178 ? -11.055 12.684 9.625 1.00 88.62 178 SER A C 1
ATOM 1418 O O . SER A 1 178 ? -10.992 12.474 10.835 1.00 88.62 178 SER A O 1
ATOM 1420 N N . ILE A 1 179 ? -11.684 11.854 8.786 1.00 90.00 179 ILE A N 1
ATOM 1421 C CA . ILE A 1 179 ? -12.310 10.592 9.204 1.00 90.00 179 ILE A CA 1
ATOM 1422 C C . ILE A 1 179 ? -11.237 9.616 9.690 1.00 90.00 179 ILE A C 1
ATOM 1424 O O . ILE A 1 179 ? -11.355 9.088 10.793 1.00 90.00 179 ILE A O 1
ATOM 1428 N N . MET A 1 180 ? -10.175 9.426 8.902 1.00 91.88 180 MET A N 1
ATOM 1429 C CA . MET A 1 180 ? -9.047 8.563 9.245 1.00 91.88 180 MET A CA 1
ATOM 1430 C C . MET A 1 180 ? -8.345 9.057 10.514 1.00 91.88 180 MET A C 1
ATOM 1432 O O . MET A 1 180 ? -8.111 8.277 11.434 1.00 91.88 180 MET A O 1
ATOM 1436 N N . THR A 1 181 ? -8.089 10.365 10.618 1.00 90.31 181 THR A N 1
ATOM 1437 C CA . THR A 1 181 ? -7.491 10.960 11.824 1.00 90.31 181 THR A CA 1
ATOM 1438 C C . THR A 1 181 ? -8.356 10.729 13.066 1.00 90.31 181 THR A C 1
ATOM 1440 O O . THR A 1 181 ? -7.841 10.331 14.111 1.00 90.31 181 THR A O 1
ATOM 1443 N N . LEU A 1 182 ? -9.676 10.925 12.965 1.00 90.88 182 LEU A N 1
ATOM 1444 C CA . LEU A 1 182 ? -10.595 10.657 14.071 1.00 90.88 182 LEU A CA 1
ATOM 1445 C C . LEU A 1 182 ? -10.580 9.175 14.461 1.00 90.88 182 LEU A C 1
ATOM 1447 O O . LEU A 1 182 ? -10.497 8.861 15.648 1.00 90.88 182 LEU A O 1
ATOM 1451 N N . ALA A 1 183 ? -10.628 8.272 13.484 1.00 92.44 183 ALA A N 1
ATOM 1452 C CA . ALA A 1 183 ? -10.590 6.834 13.715 1.00 92.44 183 ALA A CA 1
ATOM 1453 C C . ALA A 1 183 ? -9.316 6.412 14.468 1.00 92.44 183 ALA A C 1
ATOM 1455 O O . ALA A 1 183 ? -9.416 5.756 15.504 1.00 92.44 183 ALA A O 1
ATOM 1456 N N . LEU A 1 184 ? -8.139 6.867 14.024 1.00 92.81 184 LEU A N 1
ATOM 1457 C CA . LEU A 1 184 ? -6.862 6.599 14.698 1.00 92.81 184 LEU A CA 1
ATOM 1458 C C . LEU A 1 184 ? -6.821 7.189 16.115 1.00 92.81 184 LEU A C 1
ATOM 1460 O O . LEU A 1 184 ? -6.387 6.523 17.050 1.00 92.81 184 LEU A O 1
ATOM 1464 N N . SER A 1 185 ? -7.342 8.404 16.312 1.00 90.44 185 SER A N 1
ATOM 1465 C CA . SER A 1 185 ? -7.399 9.017 17.647 1.00 90.44 185 SER A CA 1
ATOM 1466 C C . SER A 1 185 ? -8.293 8.238 18.622 1.00 90.44 185 SER A C 1
ATOM 1468 O O . SER A 1 185 ? -7.978 8.121 19.805 1.00 90.44 185 SER A O 1
ATOM 1470 N N . LEU A 1 186 ? -9.405 7.677 18.131 1.00 90.19 186 LEU A N 1
ATOM 1471 C CA . LEU A 1 186 ? -10.284 6.818 18.921 1.00 90.19 186 LEU A CA 1
ATOM 1472 C C . LEU A 1 186 ? -9.614 5.481 19.230 1.00 90.19 186 LEU A C 1
ATOM 1474 O O . LEU A 1 186 ? -9.802 4.960 20.323 1.00 90.19 186 LEU A O 1
ATOM 1478 N N . PHE A 1 187 ? -8.829 4.955 18.293 1.00 91.50 187 PHE A N 1
ATOM 1479 C CA . PHE A 1 187 ? -8.078 3.722 18.479 1.00 91.50 187 PHE A CA 1
ATOM 1480 C C . PHE A 1 187 ? -7.047 3.853 19.608 1.00 91.50 187 PHE A C 1
ATOM 1482 O O . PHE A 1 187 ? -7.066 3.042 20.528 1.00 91.50 187 PHE A O 1
ATOM 1489 N N . ILE A 1 188 ? -6.243 4.924 19.625 1.00 90.81 188 ILE A N 1
ATOM 1490 C CA . ILE A 1 188 ? -5.282 5.197 20.715 1.00 90.81 188 ILE A CA 1
ATOM 1491 C C . ILE A 1 188 ? -5.989 5.230 22.079 1.00 90.81 188 ILE A C 1
ATOM 1493 O O . ILE A 1 188 ? -5.531 4.620 23.037 1.00 90.81 188 ILE A O 1
ATOM 1497 N N . LYS A 1 189 ? -7.161 5.874 22.169 1.00 88.75 189 LYS A N 1
ATOM 1498 C CA . LYS A 1 189 ? -7.928 5.948 23.428 1.00 88.75 189 LYS A CA 1
ATOM 1499 C C . LYS A 1 189 ? -8.394 4.587 23.954 1.00 88.75 189 LYS A C 1
ATOM 1501 O O . LYS A 1 189 ? -8.591 4.448 25.156 1.00 88.75 189 LYS A O 1
ATOM 1506 N N . VAL A 1 190 ? -8.632 3.620 23.068 1.00 89.12 190 VAL A N 1
ATOM 1507 C CA . VAL A 1 190 ? -9.090 2.269 23.434 1.00 89.12 190 VAL A CA 1
ATOM 1508 C C . VAL A 1 190 ? -7.910 1.346 23.759 1.00 89.12 190 VAL A C 1
ATOM 1510 O O . VAL A 1 190 ? -8.079 0.386 24.508 1.00 89.12 190 VAL A O 1
ATOM 1513 N N . HIS A 1 191 ? -6.718 1.646 23.242 1.00 87.12 191 HIS A N 1
ATOM 1514 C CA . HIS A 1 191 ? -5.512 0.839 23.406 1.00 87.12 191 HIS A CA 1
ATOM 1515 C C . HIS A 1 191 ? -4.465 1.580 24.254 1.00 87.12 191 HIS A C 1
ATOM 1517 O O . HIS A 1 191 ? -3.567 2.203 23.695 1.00 87.12 191 HIS A O 1
ATOM 1523 N N . PRO A 1 192 ? -4.524 1.485 25.598 1.00 85.12 192 PRO A N 1
ATOM 1524 C CA . PRO A 1 192 ? -3.648 2.248 26.494 1.00 85.12 192 PRO A CA 1
ATOM 1525 C C . PRO A 1 192 ? -2.163 1.877 26.387 1.00 85.12 192 PRO A C 1
ATOM 1527 O O . PRO A 1 192 ? -1.319 2.624 26.861 1.00 85.12 192 PRO A O 1
ATOM 1530 N N . THR A 1 193 ? -1.834 0.731 25.784 1.00 89.12 193 THR A N 1
ATOM 1531 C CA . THR A 1 193 ? -0.445 0.329 25.520 1.00 89.12 193 THR A CA 1
ATOM 1532 C C . THR A 1 193 ? 0.200 1.126 24.393 1.00 89.12 193 THR A C 1
ATOM 1534 O O . THR A 1 193 ? 1.418 1.129 24.296 1.00 89.12 193 THR A O 1
ATOM 1537 N N . LEU A 1 194 ? -0.604 1.737 23.518 1.00 89.38 194 LEU A N 1
ATOM 1538 C CA . LEU A 1 194 ? -0.142 2.481 22.357 1.00 89.38 194 LEU A CA 1
ATOM 1539 C C . LEU A 1 194 ? -0.158 3.972 22.691 1.00 89.38 194 LEU A C 1
ATOM 1541 O O . LEU A 1 194 ? -1.221 4.568 22.843 1.00 89.38 194 LEU A O 1
ATOM 1545 N N . GLU A 1 195 ? 1.017 4.579 22.789 1.00 89.62 195 GLU A N 1
ATOM 1546 C CA . GLU A 1 195 ? 1.165 5.987 23.161 1.00 89.62 195 GLU A CA 1
ATOM 1547 C C . GLU A 1 195 ? 1.069 6.899 21.938 1.00 89.62 195 GLU A C 1
ATOM 1549 O O . GLU A 1 195 ? 0.390 7.926 21.970 1.00 89.62 195 GLU A O 1
ATOM 1554 N N . THR A 1 196 ? 1.736 6.516 20.842 1.00 91.12 196 THR A N 1
ATOM 1555 C CA . THR A 1 196 ? 1.878 7.376 19.660 1.00 91.12 196 THR A CA 1
ATOM 1556 C C . THR A 1 196 ? 1.594 6.625 18.363 1.00 91.12 196 THR A C 1
ATOM 1558 O O . THR A 1 196 ? 2.141 5.552 18.108 1.00 91.12 196 THR A O 1
ATOM 1561 N N . ILE A 1 197 ? 0.768 7.229 17.499 1.00 93.56 197 ILE A N 1
ATOM 1562 C CA . ILE A 1 197 ? 0.634 6.837 16.090 1.00 93.56 197 ILE A CA 1
ATOM 1563 C C . ILE A 1 197 ? 1.150 7.972 15.209 1.00 93.56 197 ILE A C 1
ATOM 1565 O O . ILE A 1 197 ? 0.598 9.073 15.217 1.00 93.56 197 ILE A O 1
ATOM 1569 N N . THR A 1 198 ? 2.150 7.676 14.386 1.00 91.12 198 THR A N 1
ATOM 1570 C CA . THR A 1 198 ? 2.711 8.609 13.405 1.00 91.12 198 THR A CA 1
ATOM 1571 C C . THR A 1 198 ? 2.211 8.255 12.008 1.00 91.12 198 THR A C 1
ATOM 1573 O O . THR A 1 198 ? 2.586 7.221 11.463 1.00 91.12 198 THR A O 1
ATOM 1576 N N . GLN A 1 199 ? 1.396 9.117 11.392 1.00 89.88 199 GLN A N 1
ATOM 1577 C CA . GLN A 1 199 ? 0.933 8.935 10.010 1.00 89.88 199 GLN A CA 1
ATOM 1578 C C . GLN A 1 199 ? 1.815 9.730 9.036 1.00 89.88 199 GLN A C 1
ATOM 1580 O O . GLN A 1 199 ? 1.814 10.961 9.040 1.00 89.88 199 GLN A O 1
ATOM 1585 N N . LYS A 1 200 ? 2.567 9.022 8.192 1.00 86.94 200 LYS A N 1
ATOM 1586 C CA . LYS A 1 200 ? 3.444 9.578 7.156 1.00 86.94 200 LYS A CA 1
ATOM 1587 C C . LYS A 1 200 ? 2.795 9.437 5.782 1.00 86.94 200 LYS A C 1
ATOM 1589 O O . LYS A 1 200 ? 2.278 8.376 5.433 1.00 86.94 200 LYS A O 1
ATOM 1594 N N . PHE A 1 201 ? 2.861 10.506 4.994 1.00 84.44 201 PHE A N 1
ATOM 1595 C CA . PHE A 1 201 ? 2.346 10.545 3.628 1.00 84.44 201 PHE A CA 1
ATOM 1596 C C . PHE A 1 201 ? 3.495 10.673 2.636 1.00 84.44 201 PHE A C 1
ATOM 1598 O O . PHE A 1 201 ? 4.41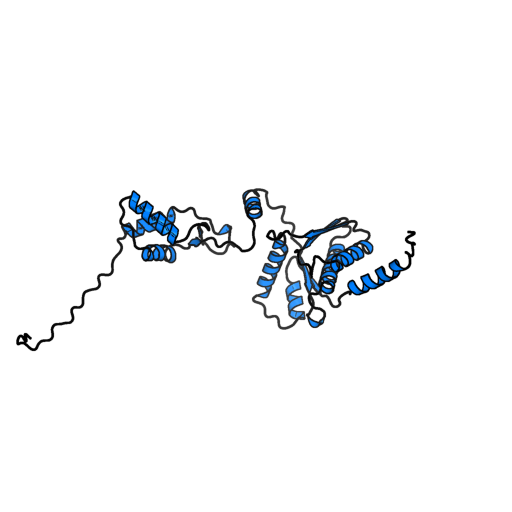5 11.463 2.847 1.00 84.44 201 PHE A O 1
ATOM 1605 N N . CYS A 1 202 ? 3.436 9.907 1.550 1.00 73.06 202 CYS A N 1
ATOM 1606 C CA . CYS A 1 202 ? 4.427 9.998 0.486 1.00 73.06 202 CYS A CA 1
ATOM 1607 C C . CYS A 1 202 ? 4.286 11.310 -0.301 1.00 73.06 202 CYS A C 1
ATOM 1609 O O . CYS A 1 202 ? 3.176 11.716 -0.671 1.00 73.06 202 CYS A O 1
ATOM 1611 N N . GLU A 1 203 ? 5.423 11.938 -0.605 1.00 65.25 203 GLU A N 1
ATOM 1612 C CA . GLU A 1 203 ? 5.483 13.038 -1.563 1.00 65.25 203 GLU A CA 1
ATOM 1613 C C . GLU A 1 203 ? 5.188 12.522 -2.985 1.00 65.25 203 GLU A C 1
ATOM 1615 O O . GLU A 1 203 ? 5.585 11.402 -3.333 1.00 65.25 203 GLU A O 1
ATOM 1620 N N . PRO A 1 204 ? 4.495 13.309 -3.829 1.00 58.97 204 PRO A N 1
ATOM 1621 C CA . PRO A 1 204 ? 4.260 12.947 -5.224 1.00 58.97 204 PRO A CA 1
ATOM 1622 C C . PRO A 1 204 ? 5.575 12.600 -5.944 1.00 58.97 204 PRO A C 1
ATOM 1624 O O . PRO A 1 204 ? 6.513 13.390 -5.935 1.00 58.97 204 PRO A O 1
ATOM 1627 N N . GLY A 1 205 ? 5.642 11.417 -6.566 1.00 57.44 205 GLY A N 1
ATOM 1628 C CA . GLY A 1 205 ? 6.842 10.915 -7.256 1.00 57.44 205 GLY A CA 1
ATOM 1629 C C . GLY A 1 205 ? 7.749 9.989 -6.429 1.00 57.44 205 GLY A C 1
ATOM 1630 O O . GLY A 1 205 ? 8.684 9.419 -6.991 1.00 57.44 205 GLY A O 1
ATOM 1631 N N . HIS A 1 206 ? 7.463 9.788 -5.133 1.00 57.41 206 HIS A N 1
ATOM 1632 C CA . HIS A 1 206 ? 8.219 8.912 -4.224 1.00 57.41 206 HIS A CA 1
ATOM 1633 C C . HIS A 1 206 ? 7.298 7.877 -3.551 1.00 57.41 206 HIS A C 1
ATOM 1635 O O . HIS A 1 206 ? 6.899 8.041 -2.398 1.00 57.41 206 HIS A O 1
ATOM 1641 N N . SER A 1 207 ? 6.924 6.793 -4.238 1.00 53.50 207 SER A N 1
ATOM 1642 C CA . SER A 1 207 ? 6.118 5.737 -3.610 1.00 53.50 207 SER A CA 1
ATOM 1643 C C . SER A 1 207 ? 6.992 4.782 -2.787 1.00 53.50 207 SER A C 1
ATOM 1645 O O . SER A 1 207 ? 7.427 3.738 -3.261 1.00 53.50 207 SER A O 1
ATOM 1647 N N . SER A 1 208 ? 7.211 5.093 -1.506 1.00 49.81 208 SER A N 1
ATOM 1648 C CA . SER A 1 208 ? 7.715 4.106 -0.525 1.00 49.81 208 SER A CA 1
ATOM 1649 C C . SER A 1 208 ? 6.723 2.950 -0.295 1.00 49.81 208 SER A C 1
ATOM 1651 O O . SER A 1 208 ? 7.075 1.929 0.278 1.00 49.81 208 SER A O 1
ATOM 1653 N N . ILE A 1 209 ? 5.494 3.075 -0.811 1.00 58.12 209 ILE A N 1
ATOM 1654 C CA . ILE A 1 209 ? 4.423 2.062 -0.813 1.00 58.12 209 ILE A CA 1
ATOM 1655 C C . ILE A 1 209 ? 4.706 0.837 -1.710 1.00 58.12 209 ILE A C 1
ATOM 1657 O O . ILE A 1 209 ? 3.908 -0.095 -1.772 1.00 58.12 209 ILE A O 1
ATOM 1661 N N . GLN A 1 210 ? 5.893 0.776 -2.322 1.00 59.41 210 GLN A N 1
ATOM 1662 C CA . GLN A 1 210 ? 6.353 -0.345 -3.148 1.00 59.41 210 GLN A CA 1
ATOM 1663 C C . GLN A 1 210 ? 6.289 -1.713 -2.458 1.00 59.41 210 GLN A C 1
ATOM 1665 O O . GLN A 1 210 ? 6.166 -2.722 -3.150 1.00 59.41 210 GLN A O 1
ATOM 1670 N N . GLU A 1 211 ? 6.366 -1.783 -1.128 1.00 69.62 211 GLU A N 1
ATOM 1671 C CA . GLU A 1 211 ? 6.208 -3.053 -0.408 1.00 69.62 211 GLU A CA 1
ATOM 1672 C C . GLU A 1 211 ? 4.783 -3.596 -0.533 1.00 69.62 211 GLU A C 1
ATOM 1674 O O . GLU A 1 211 ? 4.595 -4.773 -0.838 1.00 69.62 211 GLU A O 1
ATOM 1679 N N . VAL A 1 212 ? 3.783 -2.722 -0.399 1.00 73.69 212 VAL A N 1
ATOM 1680 C CA . VAL A 1 212 ? 2.368 -3.072 -0.569 1.00 73.69 212 VAL A CA 1
ATOM 1681 C C . VAL A 1 212 ? 2.103 -3.477 -2.021 1.00 73.69 212 VAL A C 1
ATOM 1683 O O . VAL A 1 212 ? 1.497 -4.520 -2.266 1.00 73.69 212 VAL A O 1
ATOM 1686 N N . ASP A 1 213 ? 2.648 -2.739 -2.993 1.00 76.25 213 ASP A N 1
ATOM 1687 C CA . ASP A 1 213 ? 2.546 -3.087 -4.421 1.00 76.25 213 ASP A CA 1
ATOM 1688 C C . ASP A 1 213 ? 3.231 -4.425 -4.752 1.00 76.25 213 ASP A C 1
ATOM 1690 O O . ASP A 1 213 ? 2.748 -5.214 -5.574 1.00 76.25 213 ASP A O 1
ATOM 1694 N N . SER A 1 214 ? 4.364 -4.708 -4.102 1.00 77.56 214 SER A N 1
ATOM 1695 C CA . SER A 1 214 ? 5.082 -5.978 -4.223 1.00 77.56 214 SER A CA 1
ATOM 1696 C C . SER A 1 214 ? 4.231 -7.132 -3.693 1.00 77.56 214 SER A C 1
ATOM 1698 O O . SER A 1 214 ? 4.061 -8.144 -4.376 1.00 77.56 214 SER A O 1
ATOM 1700 N N . VAL A 1 215 ? 3.617 -6.952 -2.522 1.00 80.94 215 VAL A N 1
ATOM 1701 C CA . VAL A 1 215 ? 2.697 -7.922 -1.924 1.00 80.94 215 VAL A CA 1
ATOM 1702 C C . VAL A 1 215 ? 1.474 -8.150 -2.825 1.00 80.94 215 VAL A C 1
ATOM 1704 O O . VAL A 1 215 ? 1.148 -9.300 -3.124 1.00 80.94 215 VAL A O 1
ATOM 1707 N N . HIS A 1 216 ? 0.850 -7.094 -3.357 1.00 81.69 216 HIS A N 1
ATOM 1708 C CA . HIS A 1 216 ? -0.243 -7.226 -4.330 1.00 81.69 216 HIS A CA 1
ATOM 1709 C C . HIS A 1 216 ? 0.184 -7.981 -5.592 1.00 81.69 216 HIS A C 1
ATOM 1711 O O . HIS A 1 216 ? -0.560 -8.836 -6.070 1.00 81.69 216 HIS A O 1
ATOM 1717 N N . SER A 1 217 ? 1.398 -7.739 -6.093 1.00 81.19 217 SER A N 1
ATOM 1718 C CA . SER A 1 217 ? 1.942 -8.462 -7.250 1.00 81.19 217 SER A CA 1
ATOM 1719 C C . SER A 1 217 ? 2.093 -9.965 -6.978 1.00 81.19 217 SER A C 1
ATOM 1721 O O . SER A 1 217 ? 1.853 -10.787 -7.867 1.00 81.19 217 SER A O 1
ATOM 1723 N N . VAL A 1 218 ? 2.495 -10.343 -5.758 1.00 82.81 218 VAL A N 1
ATOM 1724 C CA . VAL A 1 218 ? 2.589 -11.752 -5.337 1.00 82.81 218 VAL A CA 1
ATOM 1725 C C . VAL A 1 218 ? 1.201 -12.392 -5.289 1.00 82.81 218 VAL A C 1
ATOM 1727 O O . VAL A 1 218 ? 1.024 -13.490 -5.818 1.00 82.81 218 VAL A O 1
ATOM 1730 N N . ILE A 1 219 ? 0.210 -11.696 -4.726 1.00 83.94 219 ILE A N 1
ATOM 1731 C CA . ILE A 1 219 ? -1.182 -12.169 -4.678 1.00 83.94 219 ILE A CA 1
ATOM 1732 C C . ILE A 1 219 ? -1.745 -12.345 -6.088 1.00 83.94 219 ILE A C 1
ATOM 1734 O O . ILE A 1 219 ? -2.310 -13.391 -6.401 1.00 83.94 219 ILE A O 1
ATOM 1738 N N . GLU A 1 220 ? -1.572 -11.353 -6.959 1.00 85.75 220 GLU A N 1
ATOM 1739 C CA . GLU A 1 220 ? -2.072 -11.404 -8.332 1.00 85.75 220 GLU A CA 1
ATOM 1740 C C . GLU A 1 220 ? -1.473 -12.598 -9.086 1.00 85.75 220 GLU A C 1
ATOM 1742 O O . GLU A 1 220 ? -2.181 -13.330 -9.779 1.00 85.75 220 GLU A O 1
ATOM 1747 N N . ARG A 1 221 ? -0.174 -12.861 -8.892 1.00 84.38 221 ARG A N 1
ATOM 1748 C CA . ARG A 1 221 ? 0.494 -14.039 -9.455 1.00 84.38 221 ARG A CA 1
ATOM 1749 C C . ARG A 1 221 ? -0.073 -15.348 -8.901 1.00 84.38 221 ARG A C 1
ATOM 1751 O O . ARG A 1 221 ? -0.243 -16.285 -9.677 1.00 84.38 221 ARG A O 1
ATOM 1758 N N . HIS A 1 222 ? -0.360 -15.417 -7.599 1.00 83.94 222 HIS A N 1
ATOM 1759 C CA . HIS A 1 222 ? -0.973 -16.595 -6.969 1.00 83.94 222 HIS A CA 1
ATOM 1760 C C . HIS A 1 222 ? -2.369 -16.878 -7.529 1.00 83.94 222 HIS A C 1
ATOM 1762 O O . HIS A 1 222 ? -2.716 -18.033 -7.766 1.00 83.94 222 HIS A O 1
ATOM 1768 N N . LEU A 1 223 ? -3.153 -15.831 -7.791 1.00 86.56 223 LEU A N 1
ATOM 1769 C CA . LEU A 1 223 ? -4.529 -15.951 -8.276 1.00 86.56 223 LEU A CA 1
ATOM 1770 C C . LEU A 1 223 ? -4.640 -16.159 -9.796 1.00 86.56 223 LEU A C 1
ATOM 1772 O O . LEU A 1 223 ? -5.625 -16.738 -10.244 1.00 86.56 223 LEU A O 1
ATOM 1776 N N . ARG A 1 224 ? -3.641 -15.745 -10.589 1.00 84.62 224 ARG A N 1
ATOM 1777 C CA . ARG A 1 224 ? -3.676 -15.714 -12.068 1.00 84.62 224 ARG A CA 1
ATOM 1778 C C . ARG A 1 224 ? -4.143 -17.005 -12.744 1.00 84.62 224 ARG A C 1
ATOM 1780 O O . ARG A 1 224 ? -4.801 -16.942 -13.775 1.00 84.62 224 ARG A O 1
ATOM 1787 N N . HIS A 1 225 ? -3.773 -18.159 -12.199 1.00 79.69 225 HIS A N 1
ATOM 1788 C CA . HIS A 1 225 ? -4.078 -19.466 -12.791 1.00 79.69 225 HIS A CA 1
ATOM 1789 C C . HIS A 1 225 ? -5.136 -20.246 -12.007 1.00 79.69 225 HIS A C 1
ATOM 1791 O O . HIS A 1 225 ? -5.295 -21.444 -12.215 1.00 79.69 225 HIS A O 1
ATOM 1797 N N . GLN A 1 226 ? -5.839 -19.592 -11.080 1.00 84.12 226 GLN A N 1
ATOM 1798 C CA . GLN A 1 226 ? -6.814 -20.249 -10.226 1.00 84.12 226 GLN A CA 1
ATOM 1799 C C . GLN A 1 226 ? -8.218 -1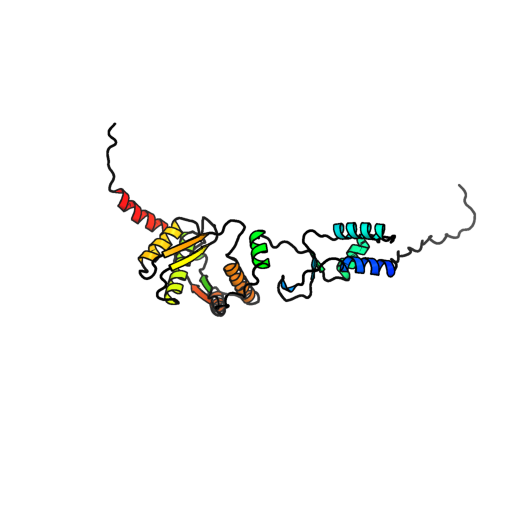9.699 -10.474 1.00 84.12 226 GLN A C 1
ATOM 1801 O O . GLN A 1 226 ? -8.477 -18.515 -10.290 1.00 84.12 226 GLN A O 1
ATOM 1806 N N . GLU A 1 227 ? -9.178 -20.573 -10.750 1.00 85.12 227 GLU A N 1
ATOM 1807 C CA . GLU A 1 227 ? -10.560 -20.158 -11.015 1.00 85.12 227 GLU A CA 1
ATOM 1808 C C . GLU A 1 227 ? -11.320 -19.857 -9.715 1.00 85.12 227 GLU A C 1
ATOM 1810 O O . GLU A 1 227 ? -11.407 -20.697 -8.814 1.00 85.12 227 GLU A O 1
ATOM 1815 N N . VAL A 1 228 ? -11.823 -18.633 -9.558 1.00 84.56 228 VAL A N 1
ATOM 1816 C CA . VAL A 1 228 ? -12.541 -18.184 -8.355 1.00 84.56 228 VAL A CA 1
ATOM 1817 C C . VAL A 1 228 ? -14.029 -18.069 -8.670 1.00 84.56 228 VAL A C 1
ATOM 1819 O O . VAL A 1 228 ? -14.465 -17.107 -9.289 1.00 84.56 228 VAL A O 1
ATOM 1822 N N . TYR A 1 229 ? -14.806 -19.048 -8.209 1.00 86.50 229 TYR A N 1
ATOM 1823 C CA . TYR A 1 229 ? -16.246 -19.143 -8.486 1.00 86.50 229 TYR A CA 1
ATOM 1824 C C . TYR A 1 229 ? -17.144 -18.547 -7.397 1.00 86.50 229 TYR A C 1
ATOM 1826 O O . TYR A 1 229 ? -18.344 -18.388 -7.596 1.00 86.50 229 TYR A O 1
ATOM 1834 N N . SER A 1 230 ? -16.593 -18.247 -6.218 1.00 87.75 230 SER A N 1
ATOM 1835 C CA . SER A 1 230 ? -17.353 -17.671 -5.108 1.00 87.75 230 SER A CA 1
ATOM 1836 C C . SER A 1 230 ? -16.477 -16.783 -4.218 1.00 87.75 230 SER A C 1
ATOM 1838 O O . SER A 1 230 ? -15.265 -17.018 -4.128 1.00 87.75 230 SER A O 1
ATOM 1840 N N . PRO A 1 231 ? -17.067 -15.808 -3.497 1.00 83.25 231 PRO A N 1
ATOM 1841 C CA . PRO A 1 231 ? -16.338 -14.977 -2.536 1.00 83.25 231 PRO A CA 1
ATOM 1842 C C . PRO A 1 231 ? -15.625 -15.795 -1.450 1.00 83.25 231 PRO A C 1
ATOM 1844 O O . PRO A 1 231 ? -14.485 -15.510 -1.097 1.00 83.25 231 PRO A O 1
ATOM 1847 N N . LEU A 1 232 ? -16.253 -16.871 -0.968 1.00 85.38 232 LEU A N 1
ATOM 1848 C CA . LEU A 1 232 ? -15.630 -17.789 -0.008 1.00 85.38 232 LEU A CA 1
ATOM 1849 C C . LEU A 1 232 ? -14.445 -18.543 -0.626 1.00 85.38 232 LEU A C 1
ATOM 1851 O O . LEU A 1 232 ? -13.432 -18.754 0.039 1.00 85.38 232 LEU A O 1
ATOM 1855 N N . GLY A 1 233 ? -14.548 -18.919 -1.905 1.00 86.75 233 GLY A N 1
ATOM 1856 C CA . GLY A 1 233 ? -13.443 -19.508 -2.660 1.00 86.75 233 GLY A CA 1
ATOM 1857 C C . GLY A 1 233 ? -12.243 -18.565 -2.772 1.00 86.75 233 GLY A C 1
ATOM 1858 O O . GLY A 1 233 ? -11.107 -19.016 -2.639 1.00 86.75 233 GLY A O 1
ATOM 1859 N N . LEU A 1 234 ? -12.487 -17.262 -2.946 1.00 87.75 234 LEU A N 1
ATOM 1860 C CA . LEU A 1 234 ? -11.433 -16.245 -2.943 1.00 87.75 234 LEU A CA 1
ATOM 1861 C C . LEU A 1 234 ? -10.738 -16.165 -1.582 1.00 87.75 234 LEU A C 1
ATOM 1863 O O . LEU A 1 234 ? -9.517 -16.254 -1.516 1.00 87.75 234 LEU A O 1
ATOM 1867 N N . ILE A 1 235 ? -11.510 -16.048 -0.498 1.00 88.12 235 ILE A N 1
ATOM 1868 C CA . ILE A 1 235 ? -10.971 -15.927 0.866 1.00 88.12 235 ILE A CA 1
ATOM 1869 C C . ILE A 1 235 ? -10.124 -17.148 1.221 1.00 88.12 235 ILE A C 1
ATOM 1871 O O . ILE A 1 235 ? -8.995 -16.993 1.678 1.00 88.12 235 ILE A O 1
ATOM 1875 N N . ARG A 1 236 ? -10.616 -18.360 0.930 1.00 86.62 236 ARG A N 1
ATOM 1876 C CA . ARG A 1 236 ? -9.852 -19.600 1.139 1.00 86.62 236 ARG A CA 1
ATOM 1877 C C . ARG A 1 236 ? -8.500 -19.552 0.435 1.00 86.62 236 ARG A C 1
ATOM 1879 O O . ARG A 1 236 ? -7.483 -19.877 1.038 1.00 86.62 236 ARG A O 1
ATOM 1886 N N . LYS A 1 237 ? -8.462 -19.100 -0.818 1.00 88.00 237 LYS A N 1
ATOM 1887 C CA . LYS A 1 237 ? -7.209 -18.968 -1.574 1.00 88.00 237 LYS A CA 1
ATOM 1888 C C . LYS A 1 237 ? -6.283 -17.916 -0.978 1.00 88.00 237 LYS A C 1
ATOM 1890 O O . LYS A 1 237 ? -5.091 -18.181 -0.858 1.00 88.00 237 LYS A O 1
ATOM 1895 N N . LEU A 1 238 ? -6.809 -16.772 -0.550 1.00 87.50 238 LEU A N 1
ATOM 1896 C CA . LEU A 1 238 ? -6.008 -15.735 0.102 1.00 87.50 238 LEU A CA 1
ATOM 1897 C C . LEU A 1 238 ? -5.389 -16.23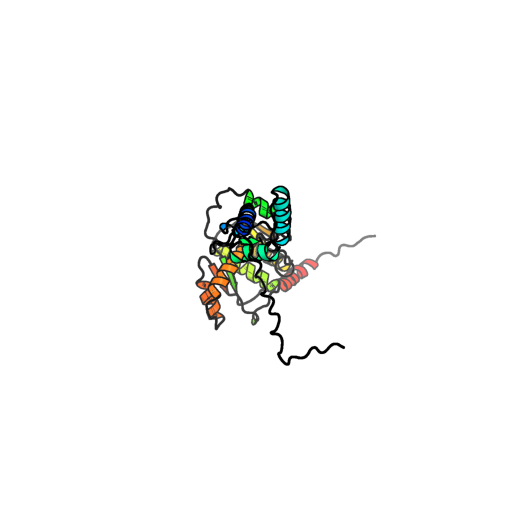0 1.416 1.00 87.50 238 LEU A C 1
ATOM 1899 O O . LEU A 1 238 ? -4.215 -15.979 1.657 1.00 87.50 238 LEU A O 1
ATOM 1903 N N . THR A 1 239 ? -6.108 -17.038 2.203 1.00 85.50 239 THR A N 1
ATOM 1904 C CA . THR A 1 239 ? -5.561 -17.629 3.440 1.00 85.50 239 THR A CA 1
ATOM 1905 C C . THR A 1 239 ? -4.440 -18.649 3.212 1.00 85.50 239 THR A C 1
ATOM 1907 O O . THR A 1 239 ? -3.716 -18.969 4.147 1.00 85.50 239 THR A O 1
ATOM 1910 N N . THR A 1 240 ? -4.255 -19.152 1.984 1.00 85.50 240 THR A N 1
ATOM 1911 C CA . THR A 1 240 ? -3.126 -20.051 1.659 1.00 85.50 240 THR A CA 1
ATOM 1912 C C . THR A 1 240 ? -1.817 -19.313 1.377 1.00 85.50 240 THR A C 1
ATOM 1914 O O . THR A 1 240 ? -0.765 -19.947 1.266 1.00 85.50 240 THR A O 1
ATOM 1917 N N . ILE A 1 241 ? -1.859 -17.986 1.231 1.00 84.75 241 ILE A N 1
ATOM 1918 C CA . ILE A 1 241 ? -0.682 -17.186 0.900 1.00 84.75 241 ILE A CA 1
ATOM 1919 C C . ILE A 1 241 ? 0.216 -17.095 2.139 1.00 84.75 241 ILE A C 1
ATOM 1921 O O . ILE A 1 241 ? -0.208 -16.658 3.210 1.00 84.75 241 ILE A O 1
ATOM 1925 N N . ARG A 1 242 ? 1.478 -17.515 1.990 1.00 79.31 242 ARG A N 1
ATOM 1926 C CA . ARG A 1 242 ? 2.470 -17.505 3.077 1.00 79.31 242 ARG A CA 1
ATOM 1927 C C . ARG A 1 242 ? 2.703 -16.089 3.605 1.00 79.31 242 ARG A C 1
ATOM 1929 O O . ARG A 1 242 ? 2.681 -15.137 2.829 1.00 79.31 242 ARG A O 1
ATOM 1936 N N . ASN A 1 243 ? 2.988 -15.986 4.904 1.00 83.06 243 ASN A N 1
ATOM 1937 C CA . ASN A 1 243 ? 3.272 -14.728 5.608 1.00 83.06 243 ASN A CA 1
ATOM 1938 C C . ASN A 1 243 ? 2.178 -13.675 5.397 1.00 83.06 243 ASN A C 1
ATOM 1940 O O . ASN A 1 243 ? 2.460 -12.485 5.267 1.00 83.06 243 ASN A O 1
ATOM 1944 N N . SER A 1 244 ? 0.921 -14.118 5.323 1.00 86.44 244 SER A N 1
ATOM 1945 C CA . SER A 1 244 ? -0.208 -13.215 5.171 1.00 86.44 244 SER A CA 1
ATOM 1946 C C . SER A 1 244 ? -1.401 -13.609 6.026 1.00 86.44 244 SER A C 1
ATOM 1948 O O . SER A 1 244 ? -1.643 -14.789 6.269 1.00 86.44 244 SER A O 1
ATOM 1950 N N . GLN A 1 245 ? -2.148 -12.607 6.478 1.00 88.19 245 GLN A N 1
ATOM 1951 C CA . GLN A 1 245 ? -3.405 -12.782 7.187 1.00 88.19 245 GLN A CA 1
ATOM 1952 C C . GLN A 1 245 ? -4.518 -12.043 6.455 1.00 88.19 245 GLN A C 1
ATOM 1954 O O . GLN A 1 245 ? -4.374 -10.877 6.095 1.00 88.19 245 GLN A O 1
ATOM 1959 N N . THR A 1 246 ? -5.640 -12.725 6.239 1.00 89.88 246 THR A N 1
ATOM 1960 C CA . THR A 1 246 ? -6.823 -12.144 5.597 1.00 89.88 246 THR A CA 1
ATOM 1961 C C . THR A 1 246 ? -7.920 -11.944 6.633 1.00 89.88 246 THR A C 1
ATOM 1963 O O . THR A 1 246 ? -8.347 -12.891 7.287 1.00 89.88 246 THR A O 1
ATOM 1966 N N . ILE A 1 247 ? -8.392 -10.709 6.753 1.00 91.31 247 ILE A N 1
ATOM 1967 C CA . ILE A 1 247 ? -9.404 -10.250 7.700 1.00 91.31 247 ILE A CA 1
ATOM 1968 C C . ILE A 1 247 ? -10.654 -9.896 6.901 1.00 91.31 247 ILE A C 1
ATOM 1970 O O . ILE A 1 247 ? -10.661 -8.950 6.111 1.00 91.31 247 ILE A O 1
ATOM 1974 N N . GLN A 1 248 ? -11.724 -10.660 7.101 1.00 90.31 248 GLN A N 1
ATOM 1975 C CA . GLN A 1 248 ? -13.005 -10.387 6.462 1.00 90.31 248 GLN A CA 1
ATOM 1976 C C . GLN A 1 248 ? -13.799 -9.356 7.270 1.00 90.31 248 GLN A C 1
ATOM 1978 O O . GLN A 1 248 ? -14.068 -9.545 8.455 1.00 90.31 248 GLN A O 1
ATOM 1983 N N . LEU A 1 249 ? -14.209 -8.276 6.612 1.00 89.31 249 LEU A N 1
ATOM 1984 C CA . LEU A 1 249 ? -15.072 -7.243 7.175 1.00 89.31 249 LEU A CA 1
ATOM 1985 C C . LEU A 1 249 ? -16.533 -7.538 6.830 1.00 89.31 249 LEU A C 1
ATOM 1987 O O . LEU A 1 249 ? -16.876 -7.758 5.668 1.00 89.31 249 LEU A O 1
ATOM 1991 N N . SER A 1 250 ? -17.391 -7.507 7.848 1.00 86.38 250 SER A N 1
ATOM 1992 C CA . SER A 1 250 ? -18.845 -7.677 7.722 1.00 86.38 250 SER A CA 1
ATOM 1993 C C . SER A 1 250 ? -19.634 -6.382 7.922 1.00 86.38 250 SER A C 1
ATOM 1995 O O . SER A 1 250 ? -20.796 -6.311 7.536 1.00 86.38 250 SER A O 1
ATOM 1997 N N . GLN A 1 251 ? -19.024 -5.360 8.528 1.00 87.19 251 GLN A N 1
ATOM 1998 C CA . GLN A 1 251 ? -19.682 -4.105 8.880 1.00 87.19 251 GLN A CA 1
ATOM 1999 C C . GLN A 1 251 ? -18.690 -2.941 8.895 1.00 87.19 251 GLN A C 1
ATOM 2001 O O . GLN A 1 251 ? -17.495 -3.131 9.134 1.00 87.19 251 GLN A O 1
ATOM 2006 N N . PHE A 1 252 ? -19.211 -1.733 8.690 1.00 90.06 252 PHE A N 1
ATOM 2007 C CA . PHE A 1 252 ? -18.435 -0.498 8.669 1.00 90.06 252 PHE A CA 1
ATOM 2008 C C . PHE A 1 252 ? -18.911 0.478 9.736 1.00 90.06 252 PHE A C 1
ATOM 2010 O O . PHE A 1 252 ? -20.108 0.583 10.000 1.00 90.06 252 PHE A O 1
ATOM 2017 N N . PHE A 1 253 ? -17.969 1.194 10.347 1.00 86.44 253 PHE A N 1
ATOM 2018 C CA . PHE A 1 253 ? -18.276 2.195 11.357 1.00 86.44 253 PHE A CA 1
ATOM 2019 C C . PHE A 1 253 ? -18.389 3.586 10.724 1.00 86.44 253 PHE A C 1
ATOM 2021 O O . PHE A 1 253 ? -17.550 3.985 9.916 1.00 86.44 253 PHE A O 1
ATOM 2028 N N . ASP A 1 254 ? -19.419 4.340 11.112 1.00 87.19 254 ASP A N 1
ATOM 2029 C CA . ASP A 1 254 ? -19.600 5.721 10.666 1.00 87.19 254 ASP A CA 1
ATOM 2030 C C . ASP A 1 254 ? -18.950 6.706 11.648 1.00 87.19 254 ASP A C 1
ATOM 2032 O O . ASP A 1 254 ? -19.533 7.141 12.649 1.00 87.19 254 ASP A O 1
ATOM 2036 N N . TYR A 1 255 ? -17.713 7.084 11.338 1.00 84.94 255 TYR A N 1
ATOM 2037 C CA . TYR A 1 255 ? -16.960 8.054 12.123 1.00 84.94 255 TYR A CA 1
ATOM 2038 C C . TYR A 1 255 ? -17.461 9.485 11.910 1.00 84.94 255 TYR A C 1
ATOM 2040 O O . TYR A 1 255 ? -17.329 10.309 12.813 1.00 84.94 255 TYR A O 1
ATOM 2048 N N . GLN A 1 256 ? -18.077 9.798 10.766 1.00 81.94 256 GLN A N 1
ATOM 2049 C CA . GLN A 1 256 ? -18.642 11.127 10.515 1.00 81.94 256 GLN A CA 1
ATOM 2050 C C . GLN A 1 256 ? -19.848 11.391 11.418 1.00 81.94 256 GLN A C 1
ATOM 2052 O O . GLN A 1 256 ? -19.960 12.472 12.002 1.00 81.94 256 GLN A O 1
ATOM 2057 N N . ALA A 1 257 ? -20.736 10.405 11.568 1.00 79.75 257 ALA A N 1
ATOM 2058 C CA . ALA A 1 257 ? -21.859 10.494 12.496 1.00 79.75 257 ALA A CA 1
ATOM 2059 C C . ALA A 1 257 ? -21.381 10.632 13.949 1.00 79.75 257 ALA A C 1
ATOM 2061 O O . ALA A 1 257 ? -21.925 11.445 14.703 1.00 79.75 257 ALA A O 1
ATOM 2062 N N . LYS A 1 258 ? -20.333 9.890 14.332 1.00 80.50 258 LYS A N 1
ATOM 2063 C CA . LYS A 1 258 ? -19.725 9.994 15.665 1.00 80.50 258 LYS A CA 1
ATOM 2064 C C . LYS A 1 258 ? -19.116 11.375 15.918 1.00 80.50 258 LYS A C 1
ATOM 2066 O O . LYS A 1 258 ? -19.415 11.977 16.944 1.00 80.50 258 LYS A O 1
ATOM 2071 N N . ALA A 1 259 ? -18.368 11.918 14.956 1.00 78.25 259 ALA A N 1
ATOM 2072 C CA . ALA A 1 259 ? -17.811 13.267 15.043 1.00 78.25 259 ALA A CA 1
ATOM 2073 C C . ALA A 1 259 ? -18.907 14.306 15.317 1.00 78.25 259 ALA A C 1
ATOM 2075 O O . ALA A 1 259 ? -18.795 15.117 16.230 1.00 78.25 259 ALA A O 1
ATOM 2076 N N . LYS A 1 260 ? -20.011 14.259 14.563 1.00 74.25 260 LYS A N 1
ATOM 2077 C CA . LYS A 1 260 ? -21.122 15.205 14.740 1.00 74.25 260 LYS A CA 1
ATOM 2078 C C . LYS A 1 260 ? -21.726 15.141 16.146 1.00 74.25 260 LYS A C 1
ATOM 2080 O O . LYS A 1 260 ? -22.026 16.190 16.707 1.00 74.25 260 LYS A O 1
ATOM 2085 N N . LYS A 1 261 ? -21.872 13.945 16.727 1.00 72.69 261 LYS A N 1
ATOM 2086 C CA . LYS A 1 261 ? -22.397 13.773 18.092 1.00 72.69 261 LYS A CA 1
ATOM 2087 C C . LYS A 1 261 ? -21.442 14.325 19.152 1.00 72.69 261 LYS A C 1
ATOM 2089 O O . LYS A 1 261 ? -21.882 15.086 20.010 1.00 72.69 261 LYS A O 1
ATOM 2094 N N . ASP A 1 262 ? -20.151 14.019 19.044 1.00 63.69 262 ASP A N 1
ATOM 2095 C CA . ASP A 1 262 ? -19.146 14.450 20.024 1.00 63.69 262 ASP A CA 1
ATOM 2096 C C . ASP A 1 262 ? -18.904 15.976 19.971 1.00 63.69 262 ASP A C 1
ATOM 2098 O O . ASP A 1 262 ? -18.707 16.617 21.004 1.00 63.69 262 ASP A O 1
ATOM 2102 N N . PHE A 1 263 ? -18.994 16.595 18.785 1.00 56.03 263 PHE A N 1
ATOM 2103 C CA . PHE A 1 263 ? -18.841 18.047 18.613 1.00 56.03 263 PHE A CA 1
ATOM 2104 C C . PHE A 1 263 ? -20.129 18.863 18.842 1.00 56.03 263 PHE A C 1
ATOM 2106 O O . PHE A 1 263 ? -20.040 20.062 19.109 1.00 56.03 263 PHE A O 1
ATOM 2113 N N . MET A 1 264 ? -21.329 18.272 18.770 1.00 45.50 264 MET A N 1
ATOM 2114 C CA . MET A 1 264 ? -22.564 18.995 19.128 1.00 45.50 264 MET A CA 1
ATOM 2115 C C . MET A 1 264 ? -22.685 19.241 20.638 1.00 45.50 264 MET A C 1
ATOM 2117 O O . MET A 1 264 ? -23.250 20.260 21.028 1.00 45.50 264 MET A O 1
ATOM 2121 N N . PHE A 1 265 ? -22.095 18.391 21.485 1.00 40.25 265 PHE A N 1
ATOM 2122 C CA . PHE A 1 265 ? -22.082 18.604 22.939 1.00 40.25 265 PHE A CA 1
ATOM 2123 C C . PHE A 1 265 ? -21.085 19.682 23.400 1.00 40.25 265 PHE A C 1
ATOM 2125 O O . PHE A 1 265 ? -21.292 20.294 24.446 1.00 40.25 265 PHE A O 1
ATOM 2132 N N . SER A 1 266 ? -20.040 19.986 22.622 1.00 40.94 266 SER A N 1
ATOM 2133 C CA . SER A 1 266 ? -19.029 20.990 22.997 1.00 40.94 266 SER A CA 1
ATOM 2134 C C . SER A 1 266 ? -19.395 22.433 22.620 1.00 40.94 266 SER A C 1
ATOM 2136 O O . SER A 1 266 ? -18.742 23.372 23.075 1.00 40.94 266 SER A O 1
ATOM 2138 N N . ARG A 1 267 ? -20.469 22.649 21.844 1.00 41.47 267 ARG A N 1
ATOM 2139 C CA . ARG A 1 267 ? -20.960 23.989 21.458 1.00 41.47 267 ARG A CA 1
ATOM 2140 C C . ARG A 1 267 ? -21.886 24.661 22.485 1.00 41.47 267 ARG A C 1
ATOM 2142 O O . ARG A 1 267 ? -22.340 25.774 22.238 1.00 41.47 267 ARG A O 1
ATOM 2149 N N . GLY A 1 268 ? -22.128 24.039 23.641 1.00 41.31 268 GLY A N 1
ATOM 2150 C CA . GLY A 1 268 ? -23.004 24.565 24.699 1.00 41.31 268 GLY A CA 1
ATOM 2151 C C . GLY A 1 268 ? -22.431 25.693 25.571 1.00 41.31 268 GLY A C 1
ATOM 2152 O O . GLY A 1 268 ? -23.156 26.225 26.403 1.00 41.31 268 GLY A O 1
ATOM 2153 N N . TYR A 1 269 ? -21.165 26.092 25.408 1.00 40.19 269 TYR A N 1
ATOM 2154 C CA . TYR A 1 269 ? -20.560 27.161 26.214 1.00 40.19 269 TYR A CA 1
ATOM 2155 C C . TYR A 1 269 ? -19.663 28.052 25.354 1.00 40.19 269 TYR A C 1
ATOM 2157 O O . TYR A 1 269 ? -18.502 27.730 25.117 1.00 40.19 269 TYR A O 1
ATOM 2165 N N . ARG A 1 270 ? -20.219 29.167 24.869 1.00 35.94 270 ARG A N 1
ATOM 2166 C CA . ARG A 1 270 ? -19.528 30.442 24.580 1.00 35.94 270 ARG A CA 1
ATOM 2167 C C . ARG A 1 270 ? -20.566 31.466 24.111 1.00 35.94 270 ARG A C 1
ATOM 2169 O O . ARG A 1 270 ? -20.634 31.828 22.944 1.00 35.94 270 ARG A O 1
ATOM 2176 N N . SER A 1 271 ? -21.377 31.943 25.052 1.00 42.56 271 SER A N 1
ATOM 2177 C CA . SER A 1 271 ? -21.833 33.332 24.995 1.00 42.56 271 SER A CA 1
ATOM 2178 C C . SER A 1 271 ? -20.811 34.141 25.785 1.00 42.56 271 SER A C 1
ATOM 2180 O O . SER A 1 271 ? -20.816 34.132 27.013 1.00 42.56 271 SER A O 1
ATOM 2182 N N . ALA A 1 272 ? -19.864 34.757 25.083 1.00 35.34 272 ALA A N 1
ATOM 2183 C CA . ALA A 1 272 ? -19.001 35.785 25.642 1.00 35.34 272 ALA A CA 1
ATOM 2184 C C . ALA A 1 272 ? -19.144 37.011 24.743 1.00 35.34 272 ALA A C 1
ATOM 2186 O O . ALA A 1 272 ? -18.792 36.991 23.566 1.00 35.34 272 ALA A O 1
ATOM 2187 N N . LYS A 1 273 ? -19.779 38.021 25.334 1.00 35.59 273 LYS A N 1
ATOM 2188 C CA . LYS A 1 273 ? -20.153 39.319 24.782 1.00 35.59 273 LYS A CA 1
ATOM 2189 C C . LYS A 1 273 ? -18.949 40.011 24.137 1.00 35.59 273 LYS A C 1
ATOM 2191 O O . LYS A 1 273 ? -17.922 40.174 24.788 1.00 35.59 273 LYS A O 1
ATOM 2196 N N . SER A 1 274 ? -19.112 40.489 22.907 1.00 32.81 274 SER A N 1
ATOM 2197 C CA . SER A 1 274 ? -18.301 41.583 22.377 1.00 32.81 274 SER A CA 1
ATOM 2198 C C . SER A 1 274 ? -18.841 42.887 22.963 1.00 32.81 274 SER A C 1
ATOM 2200 O O . SER A 1 274 ? -19.949 43.304 22.622 1.00 32.81 274 SER A O 1
ATOM 2202 N N . VAL A 1 275 ? -18.094 43.490 23.885 1.00 34.53 275 VAL A N 1
ATOM 2203 C CA . VAL A 1 275 ? -18.289 44.893 24.257 1.00 34.53 275 VAL A CA 1
ATOM 2204 C C . VAL A 1 275 ? -17.502 45.730 23.251 1.00 34.53 275 VAL A C 1
ATOM 2206 O O . VAL A 1 275 ? -16.351 45.412 22.953 1.00 34.53 275 VAL A O 1
ATOM 2209 N N . SER A 1 276 ? -18.214 46.705 22.694 1.00 37.31 276 SER A N 1
ATOM 2210 C CA . SER A 1 276 ? -17.808 47.765 21.764 1.00 37.31 276 SER A CA 1
ATOM 2211 C C . SER A 1 276 ? -16.635 48.603 22.245 1.00 37.31 276 SER A C 1
ATOM 2213 O O . SER A 1 276 ? -16.636 48.907 23.461 1.00 37.31 276 SER A O 1
#

pLDDT: mean 74.26, std 18.37, range [25.41, 94.5]